Protein AF-A0A4R1BF26-F1 (afdb_monomer)

pLDDT: mean 87.64, std 6.89, range [48.44, 95.38]

Secondary structure (DSSP, 8-state):
---TTTTS-HHHHHHHHHHHHHHHSS--THHHHHHHHTT-HHHHHHHHHHHHHHHHHHHHHHHHHHHHTTT---TTGGGGT---SSS-HHHHHHHHHHHHHHHHHHHHHH---HHHHHHHHHHHHHHHHHHHHHHHHHHHHHSS--TTHHHHHHHHHHHHHHHHH---TTSHHHHHHHHHHHHHHHHHHHHHH--

Solvent-accessible surface area (backbone atoms only — not comparable to full-atom v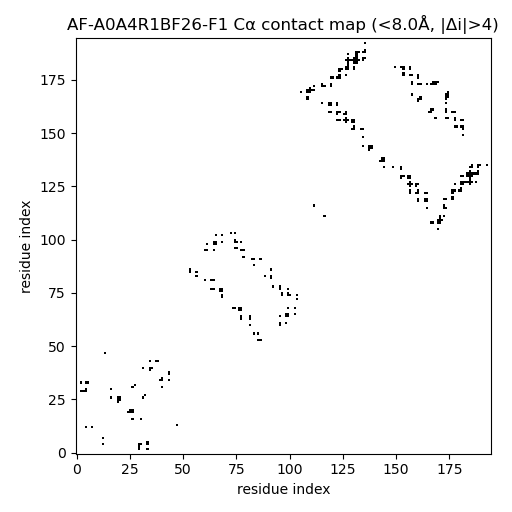alues): 10619 Å² total; per-residue (Å²): 132,87,55,86,63,72,78,49,51,71,69,58,47,49,50,53,48,53,54,39,38,72,77,65,73,53,80,61,67,68,60,42,54,50,40,41,74,74,66,25,60,70,54,50,51,54,49,49,52,52,52,49,51,51,51,53,48,53,51,50,52,53,51,50,44,55,57,61,44,62,94,46,86,64,59,65,58,47,67,81,73,61,83,65,94,85,48,54,73,64,60,46,50,56,52,48,46,57,51,33,52,51,49,53,53,50,54,60,33,61,56,85,46,74,65,49,53,56,36,30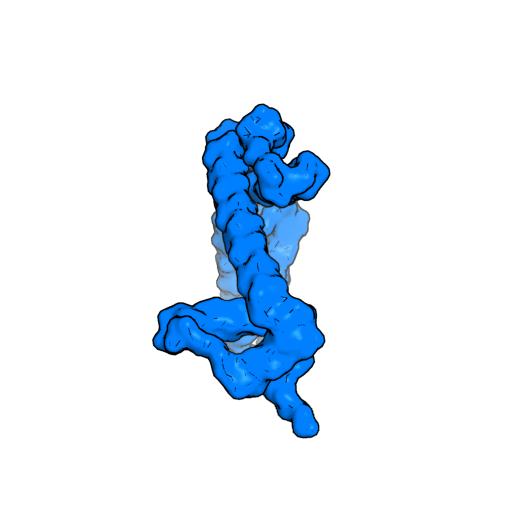,53,55,21,24,54,55,15,16,53,51,17,16,48,56,42,38,51,41,34,70,78,68,71,49,88,57,78,74,50,50,58,57,28,30,51,52,8,38,52,45,30,28,70,65,50,72,44,55,72,74,17,67,68,54,39,52,31,20,54,52,10,35,53,48,3,41,52,51,25,45,67,73,71,58,126

Mean predicted aligned error: 10.51 Å

Radius of gyration: 26.47 Å; Cα contacts (8 Å, |Δi|>4): 191; chains: 1; bounding box: 65×24×67 Å

Structure (mmCIF, N/CA/C/O backbone):
data_AF-A0A4R1BF26-F1
#
_entry.id   AF-A0A4R1BF26-F1
#
loop_
_atom_site.group_PDB
_atom_site.id
_atom_site.type_symbol
_atom_site.label_atom_id
_atom_site.label_alt_id
_atom_site.label_comp_id
_atom_site.label_asym_id
_atom_site.label_entity_id
_atom_site.label_seq_id
_atom_site.pdbx_PDB_ins_code
_atom_site.Cartn_x
_atom_site.Cartn_y
_atom_site.Cartn_z
_atom_site.occupancy
_atom_site.B_iso_or_equiv
_atom_site.auth_seq_id
_atom_site.auth_comp_id
_atom_site.auth_asym_id
_atom_site.auth_atom_id
_atom_site.pdbx_PDB_model_num
ATOM 1 N N . MET A 1 1 ? -41.619 -13.041 1.443 1.00 48.44 1 MET A N 1
ATOM 2 C CA . MET A 1 1 ? -41.097 -11.933 0.615 1.00 48.44 1 MET A CA 1
ATOM 3 C C . MET A 1 1 ? -39.655 -11.694 1.024 1.00 48.44 1 MET A C 1
ATOM 5 O O . MET A 1 1 ? -39.386 -11.709 2.217 1.00 48.44 1 MET A O 1
ATOM 9 N N . SER A 1 2 ? -38.731 -11.594 0.067 1.00 54.31 2 SER A N 1
ATOM 10 C CA . SER A 1 2 ? -37.321 -11.317 0.362 1.00 54.31 2 SER A CA 1
ATOM 11 C C . SER A 1 2 ? -37.179 -9.828 0.652 1.00 54.31 2 SER A C 1
ATOM 13 O O . SER A 1 2 ? -37.321 -9.024 -0.260 1.00 54.31 2 SER A O 1
ATOM 15 N N . ASN A 1 3 ? -36.956 -9.477 1.915 1.00 70.06 3 ASN A N 1
ATOM 16 C CA . ASN A 1 3 ? -36.668 -8.111 2.341 1.00 70.06 3 ASN A CA 1
ATOM 17 C C . ASN A 1 3 ? -35.281 -7.711 1.805 1.00 70.06 3 ASN A C 1
ATOM 19 O O . ASN A 1 3 ? -34.325 -8.477 1.970 1.00 70.06 3 ASN A O 1
ATOM 23 N N . SER A 1 4 ? -35.158 -6.541 1.171 1.00 79.50 4 SER A N 1
ATOM 24 C CA . SER A 1 4 ? -33.894 -6.087 0.561 1.00 79.50 4 SER A CA 1
ATOM 25 C C . SER A 1 4 ? -32.754 -5.936 1.581 1.00 79.50 4 SER A C 1
ATOM 27 O O . SER A 1 4 ? -31.585 -6.062 1.228 1.00 79.50 4 SER A O 1
ATOM 29 N N . TYR A 1 5 ? -33.079 -5.734 2.862 1.00 83.75 5 TYR A N 1
ATOM 30 C CA . TYR A 1 5 ? -32.115 -5.608 3.958 1.00 83.75 5 TYR A CA 1
ATOM 31 C C . TYR A 1 5 ? -31.654 -6.958 4.527 1.00 83.75 5 TYR A C 1
ATOM 33 O O . TYR A 1 5 ? -30.646 -7.030 5.228 1.00 83.75 5 TYR A O 1
ATOM 41 N N . SER A 1 6 ? -32.350 -8.054 4.209 1.00 83.25 6 SER A N 1
ATOM 42 C CA . SER A 1 6 ? -32.032 -9.380 4.756 1.00 83.25 6 SER A CA 1
ATOM 43 C C . SER A 1 6 ? -30.715 -9.966 4.235 1.00 83.25 6 SER A C 1
ATOM 45 O O . SER A 1 6 ? -30.117 -10.800 4.914 1.00 83.25 6 SER A O 1
ATOM 47 N N . SER A 1 7 ? -30.245 -9.510 3.069 1.00 88.62 7 SER A N 1
ATOM 48 C CA . SER A 1 7 ? -28.946 -9.878 2.497 1.00 88.62 7 SER A CA 1
ATOM 49 C C . SER A 1 7 ? -27.786 -9.030 3.012 1.00 88.62 7 SER A C 1
ATOM 51 O O . SER A 1 7 ? -26.639 -9.361 2.725 1.00 88.62 7 SER A O 1
ATOM 53 N N . LEU A 1 8 ? -28.061 -7.942 3.741 1.00 89.00 8 LEU A N 1
ATOM 54 C CA . LEU A 1 8 ? -27.009 -7.078 4.263 1.00 89.00 8 LEU A CA 1
ATOM 55 C C . LEU A 1 8 ? -26.275 -7.754 5.419 1.00 89.00 8 LEU A C 1
ATOM 57 O O . LEU A 1 8 ? -26.881 -8.338 6.334 1.00 89.00 8 LEU A O 1
ATOM 61 N N . SER A 1 9 ? -24.953 -7.613 5.402 1.00 87.38 9 SER A N 1
ATOM 62 C CA . SER A 1 9 ? -24.124 -7.868 6.572 1.00 87.38 9 SER A CA 1
ATOM 63 C C . SER A 1 9 ? -24.494 -6.910 7.707 1.00 87.38 9 SER A C 1
ATOM 65 O O . SER A 1 9 ? -25.121 -5.872 7.499 1.00 87.38 9 SER A O 1
ATOM 67 N N . THR A 1 10 ? -24.112 -7.255 8.936 1.00 84.44 10 THR A N 1
ATOM 68 C CA . THR A 1 10 ? -24.384 -6.410 10.106 1.00 84.44 10 THR A CA 1
ATOM 69 C C . THR A 1 10 ? -23.817 -5.002 9.927 1.00 84.44 10 THR A C 1
ATOM 71 O O . THR A 1 10 ? -24.543 -4.042 10.135 1.00 84.44 10 THR A O 1
ATOM 74 N N . ASN A 1 11 ? -22.587 -4.867 9.423 1.00 85.00 11 ASN A N 1
ATOM 75 C CA . ASN A 1 11 ? -21.954 -3.562 9.210 1.00 85.00 11 ASN A CA 1
ATOM 76 C C . ASN A 1 11 ? -22.687 -2.713 8.160 1.00 85.00 11 ASN A C 1
ATOM 78 O O . ASN A 1 11 ? -22.867 -1.515 8.350 1.00 85.00 11 ASN A O 1
ATOM 82 N N . GLU A 1 12 ? -23.123 -3.326 7.056 1.00 88.12 12 GLU A N 1
ATOM 83 C CA . GLU A 1 12 ? -23.896 -2.622 6.025 1.00 88.12 12 GLU A CA 1
ATOM 84 C C . GLU A 1 12 ? -25.264 -2.191 6.564 1.00 88.12 12 GLU A C 1
ATOM 86 O O . GLU A 1 12 ? -25.737 -1.094 6.271 1.00 88.12 12 GLU A O 1
ATOM 91 N N . LEU A 1 13 ? -25.890 -3.031 7.392 1.00 89.94 13 LEU A N 1
ATOM 92 C CA . LEU A 1 13 ? -27.155 -2.706 8.041 1.00 89.94 13 LEU A CA 1
ATOM 93 C C . LEU A 1 13 ? -26.994 -1.559 9.053 1.00 89.94 13 LEU A C 1
ATOM 95 O O . LEU A 1 13 ? -27.857 -0.687 9.126 1.00 89.94 13 LEU A O 1
ATOM 99 N N . GLU A 1 14 ? -25.888 -1.528 9.802 1.00 88.88 14 GLU A N 1
ATOM 100 C CA . GLU A 1 14 ? -25.541 -0.436 10.722 1.00 88.88 14 GLU A CA 1
ATOM 101 C C . GLU A 1 14 ? -25.304 0.883 9.970 1.00 88.88 14 GLU A C 1
ATOM 103 O O . GLU A 1 14 ? -25.771 1.934 10.411 1.00 88.88 14 GLU A O 1
ATOM 108 N N . GLU A 1 15 ? -24.638 0.841 8.811 1.00 87.94 15 GLU A N 1
ATOM 109 C CA . GLU A 1 15 ? -24.409 2.019 7.966 1.00 87.94 15 GLU A CA 1
ATOM 110 C C . GLU A 1 15 ? -25.722 2.570 7.398 1.00 87.94 15 GLU A C 1
ATOM 112 O O . GLU A 1 15 ? -26.009 3.763 7.525 1.00 87.94 15 GLU A O 1
ATOM 117 N N . VAL A 1 16 ? -26.564 1.696 6.842 1.00 90.38 16 VAL A N 1
ATOM 118 C CA . VAL A 1 16 ? -27.897 2.063 6.350 1.00 90.38 16 VAL A CA 1
ATOM 119 C C . VAL A 1 16 ? -28.753 2.646 7.475 1.00 90.38 16 VAL A C 1
ATOM 121 O O . VAL A 1 16 ? -29.406 3.675 7.278 1.00 90.38 16 VAL A O 1
ATOM 124 N N . TYR A 1 17 ? -28.731 2.038 8.662 1.00 89.56 17 TYR A N 1
ATOM 125 C CA . TYR A 1 17 ? -29.422 2.553 9.842 1.00 89.56 17 TYR A CA 1
ATOM 126 C C . TYR A 1 17 ? -28.924 3.951 10.227 1.00 89.56 17 TYR A C 1
ATOM 128 O O . TYR A 1 17 ? -29.734 4.864 10.387 1.00 89.56 17 TYR A O 1
ATOM 136 N N . ALA A 1 18 ? -27.606 4.153 10.314 1.00 86.75 18 ALA A N 1
ATOM 137 C CA . ALA A 1 18 ? -27.015 5.436 10.687 1.00 86.75 18 ALA A CA 1
ATOM 138 C C . ALA A 1 18 ? -27.368 6.550 9.689 1.00 86.75 18 ALA A C 1
ATOM 140 O O . ALA A 1 18 ? -27.754 7.646 10.099 1.00 86.75 18 ALA A O 1
ATOM 141 N N . VAL A 1 19 ? -27.296 6.267 8.384 1.00 88.38 19 VAL A N 1
ATOM 142 C CA . VAL A 1 19 ? -27.670 7.216 7.322 1.00 88.38 19 VAL A CA 1
ATOM 143 C C . VAL A 1 19 ? -29.164 7.540 7.372 1.00 88.38 19 VAL A C 1
ATOM 145 O O . VAL A 1 19 ? -29.551 8.703 7.252 1.00 88.38 19 VAL A O 1
ATOM 148 N N . THR A 1 20 ? -30.013 6.533 7.582 1.00 88.62 20 THR A N 1
ATOM 149 C CA . THR A 1 20 ? -31.470 6.724 7.653 1.00 88.62 20 THR A CA 1
ATOM 150 C C . THR A 1 20 ? -31.850 7.571 8.867 1.00 88.62 20 THR A C 1
ATOM 152 O O . THR A 1 20 ? -32.591 8.543 8.732 1.00 88.62 20 THR A O 1
ATOM 155 N N . MET A 1 21 ? -31.274 7.279 10.035 1.00 87.19 21 MET A N 1
ATOM 156 C CA . MET A 1 21 ? -31.478 8.071 11.249 1.00 87.19 21 MET A CA 1
ATOM 157 C C . MET A 1 21 ? -30.972 9.511 11.104 1.00 87.19 21 MET A C 1
ATOM 159 O O . MET A 1 21 ? -31.642 10.431 11.565 1.00 87.19 21 MET A O 1
ATOM 163 N N . ALA A 1 22 ? -29.831 9.730 10.442 1.00 86.38 22 ALA A N 1
ATOM 164 C CA . ALA A 1 22 ? -29.284 11.071 10.226 1.00 86.38 22 ALA A CA 1
ATOM 165 C C . ALA A 1 22 ? -30.156 11.935 9.299 1.00 86.38 22 ALA A C 1
ATOM 167 O O . ALA A 1 22 ? -30.297 13.132 9.534 1.00 86.38 22 ALA A O 1
ATOM 168 N N . ASN A 1 23 ? -30.749 11.333 8.264 1.00 88.38 23 ASN A N 1
ATOM 169 C CA . ASN A 1 23 ? -31.540 12.057 7.267 1.00 88.38 23 ASN A CA 1
ATOM 170 C C . ASN A 1 23 ? -33.016 12.217 7.656 1.00 88.38 23 ASN A C 1
ATOM 172 O O . ASN A 1 23 ? -33.623 13.236 7.334 1.00 88.38 23 ASN A O 1
ATOM 176 N N . TYR A 1 24 ? -33.599 11.218 8.323 1.00 87.38 24 TYR A N 1
ATOM 177 C CA . TYR A 1 24 ? -35.047 11.138 8.548 1.00 87.38 24 TYR A CA 1
ATOM 178 C C . TYR A 1 24 ? -35.445 11.088 10.029 1.00 87.38 24 TYR A C 1
ATOM 180 O O . TYR A 1 24 ? -36.631 11.163 10.345 1.00 87.38 24 TYR A O 1
ATOM 188 N N . GLY A 1 25 ? -34.488 10.944 10.953 1.00 84.88 25 GLY A N 1
ATOM 189 C CA . GLY A 1 25 ? -34.733 10.924 12.401 1.00 84.88 25 GLY A CA 1
ATOM 190 C C . GLY A 1 25 ? -35.474 9.689 12.930 1.00 84.88 25 GLY A C 1
ATOM 191 O O . GLY A 1 25 ? -35.656 9.566 14.139 1.00 84.88 25 GLY A O 1
ATOM 192 N N . SER A 1 26 ? -35.900 8.778 12.053 1.00 86.50 26 SER A N 1
ATOM 193 C CA . SER A 1 26 ? -36.596 7.537 12.395 1.00 86.50 26 SER A CA 1
ATOM 194 C C . SER A 1 26 ? -36.371 6.476 11.318 1.00 86.50 26 SER A C 1
ATOM 196 O O . SER A 1 26 ? -36.074 6.800 10.166 1.00 86.50 26 SER A O 1
ATOM 198 N N . ILE A 1 27 ? -36.523 5.208 11.698 1.00 86.06 27 ILE A N 1
ATOM 199 C CA . ILE A 1 27 ? -36.529 4.067 10.781 1.00 86.06 27 ILE A CA 1
ATOM 200 C C . ILE A 1 27 ? -37.937 3.473 10.699 1.00 86.06 27 ILE A C 1
ATOM 202 O O . ILE A 1 27 ? -38.669 3.441 11.685 1.00 86.06 27 ILE A O 1
ATOM 206 N N . ALA A 1 28 ? -38.332 3.007 9.516 1.00 85.44 28 ALA A N 1
ATOM 207 C CA . ALA A 1 28 ? -39.649 2.425 9.278 1.00 85.44 28 ALA A CA 1
ATOM 208 C C . ALA A 1 28 ? -39.595 1.365 8.169 1.00 85.44 28 ALA A C 1
ATOM 210 O O . ALA A 1 28 ? -38.602 1.246 7.447 1.00 85.44 28 ALA A O 1
ATOM 211 N N . GLY A 1 29 ? -40.683 0.604 8.028 1.00 86.62 29 GLY A N 1
ATOM 212 C CA . GLY A 1 29 ? -40.847 -0.384 6.962 1.00 86.62 29 GLY A CA 1
ATOM 213 C C . GLY A 1 29 ? -39.851 -1.540 7.049 1.00 86.62 29 GLY A C 1
ATOM 214 O O . GLY A 1 29 ? -39.486 -1.982 8.138 1.00 86.62 29 GLY A O 1
ATOM 215 N N . GLU A 1 30 ? -39.401 -2.014 5.888 1.00 88.62 30 GLU A N 1
ATOM 216 C CA . GLU A 1 30 ? -38.550 -3.203 5.748 1.00 88.62 30 GLU A CA 1
ATOM 217 C C . GLU A 1 30 ? -37.259 -3.140 6.593 1.00 88.62 30 GLU A C 1
ATOM 219 O O . GLU A 1 30 ? -36.810 -4.165 7.108 1.00 88.62 30 GLU A O 1
ATOM 224 N N . LEU A 1 31 ? -36.674 -1.953 6.796 1.00 86.81 31 LEU A N 1
ATOM 225 C CA . LEU A 1 31 ? -35.471 -1.791 7.622 1.00 86.81 31 LEU A CA 1
ATOM 226 C C . LEU A 1 31 ? -35.753 -2.072 9.106 1.00 86.81 31 LEU A C 1
ATOM 228 O O . LEU A 1 31 ? -34.993 -2.785 9.761 1.00 86.81 31 LEU A O 1
ATOM 232 N N . LEU A 1 32 ? -36.861 -1.538 9.631 1.00 89.44 32 LEU A N 1
ATOM 233 C CA . LEU A 1 32 ? -37.276 -1.757 11.017 1.00 89.44 32 LEU A CA 1
ATOM 234 C C . LEU A 1 32 ? -37.667 -3.222 11.254 1.00 89.44 32 LEU A C 1
ATOM 236 O O . LEU A 1 32 ? -37.329 -3.787 12.291 1.00 89.44 32 LEU A O 1
ATOM 240 N N . GLU A 1 33 ? -38.335 -3.857 10.288 1.00 89.44 33 GLU A N 1
ATOM 241 C CA . GLU A 1 33 ? -38.660 -5.286 10.356 1.00 89.44 33 GLU A CA 1
ATOM 242 C C . GLU A 1 33 ? -37.404 -6.159 10.441 1.00 89.44 33 GLU A C 1
ATOM 244 O O . GLU A 1 33 ? -37.338 -7.069 11.269 1.00 89.44 33 GLU A O 1
ATOM 249 N N . GLU A 1 34 ? -36.385 -5.865 9.629 1.00 89.50 34 GLU A N 1
ATOM 250 C CA . GLU A 1 34 ? -35.131 -6.619 9.638 1.00 89.50 34 GLU A CA 1
ATOM 251 C C . GLU A 1 34 ? -34.350 -6.420 10.943 1.00 89.50 34 GLU A C 1
ATOM 253 O O . GLU A 1 34 ? -33.854 -7.387 11.525 1.00 89.50 34 GLU A O 1
ATOM 258 N N . ILE A 1 35 ? -34.283 -5.186 11.446 1.00 89.25 35 ILE A N 1
ATOM 259 C CA . ILE A 1 35 ? -33.652 -4.871 12.734 1.00 89.25 35 ILE A CA 1
ATOM 260 C C . ILE A 1 35 ? -34.377 -5.583 13.885 1.00 89.25 35 ILE A C 1
ATOM 262 O O . ILE A 1 35 ? -33.741 -6.192 14.750 1.00 89.25 35 ILE A O 1
ATOM 266 N N . ASN A 1 36 ? -35.711 -5.588 13.870 1.00 89.31 36 ASN A N 1
ATOM 267 C CA . ASN A 1 36 ? -36.499 -6.309 14.864 1.00 89.31 36 ASN A CA 1
ATOM 268 C C . ASN A 1 36 ? -36.274 -7.820 14.793 1.00 89.31 36 ASN A C 1
ATOM 270 O O . ASN A 1 36 ? -36.128 -8.465 15.832 1.00 89.31 36 ASN A O 1
ATOM 274 N N . ARG A 1 37 ? -36.139 -8.379 13.586 1.00 87.62 37 ARG A N 1
ATOM 275 C CA . ARG A 1 37 ? -35.800 -9.793 13.385 1.00 87.62 37 ARG A CA 1
ATOM 276 C C . ARG A 1 37 ? -34.438 -10.168 13.981 1.00 87.62 37 ARG A C 1
ATOM 278 O O . ARG A 1 37 ? -34.275 -11.297 14.434 1.00 87.62 37 ARG A O 1
ATOM 285 N N . ARG A 1 38 ? -33.471 -9.243 14.003 1.00 85.94 38 ARG A N 1
ATOM 286 C CA . ARG A 1 38 ? -32.099 -9.473 14.499 1.00 85.94 38 ARG A CA 1
ATOM 287 C C . ARG A 1 38 ? -31.895 -9.214 15.995 1.00 85.94 38 ARG A C 1
ATOM 289 O O . ARG A 1 38 ? -30.771 -9.339 16.469 1.00 85.94 38 ARG A O 1
ATOM 296 N N . GLY A 1 39 ? -32.950 -8.902 16.747 1.00 82.81 39 GLY A N 1
ATOM 297 C CA . GLY A 1 39 ? -32.856 -8.710 18.201 1.00 82.81 39 GLY A CA 1
ATOM 298 C C . GLY A 1 39 ? -33.502 -7.432 18.727 1.00 82.81 39 GLY A C 1
ATOM 299 O O . GLY A 1 39 ? -33.425 -7.176 19.927 1.00 82.81 39 GLY A O 1
ATOM 300 N N . GLY A 1 40 ? -34.162 -6.654 17.865 1.00 88.19 40 GLY A N 1
ATOM 301 C CA . GLY A 1 40 ? -34.914 -5.470 18.274 1.00 88.19 40 GLY A CA 1
ATOM 302 C C . GLY A 1 40 ? -34.150 -4.166 18.072 1.00 88.19 40 GLY A C 1
ATOM 303 O O . GLY A 1 40 ? -32.928 -4.103 18.210 1.00 88.19 40 GLY A O 1
ATOM 304 N N . GLU A 1 41 ? -34.895 -3.095 17.804 1.00 85.62 41 GLU A N 1
ATOM 305 C CA . GLU A 1 41 ? -34.351 -1.750 17.579 1.00 85.62 41 GLU A CA 1
ATOM 306 C C . GLU A 1 41 ? -33.481 -1.242 18.737 1.00 85.62 41 GLU A C 1
ATOM 308 O O . GLU A 1 41 ? -32.407 -0.692 18.508 1.00 85.62 41 GLU A O 1
ATOM 313 N N . ALA A 1 42 ? -33.894 -1.469 19.987 1.00 86.50 42 ALA A N 1
ATOM 314 C CA . ALA A 1 42 ? -33.139 -1.012 21.153 1.00 86.50 42 ALA A CA 1
ATOM 315 C C . ALA A 1 42 ? -31.762 -1.691 21.268 1.00 86.50 42 ALA A C 1
ATOM 317 O O . ALA A 1 42 ? -30.762 -1.020 21.528 1.00 86.50 42 ALA A O 1
ATOM 318 N N . ALA A 1 43 ? -31.703 -3.009 21.045 1.00 86.19 43 ALA A N 1
ATOM 319 C CA . ALA A 1 43 ? -30.453 -3.765 21.068 1.00 86.19 43 ALA A CA 1
ATOM 320 C C . ALA A 1 43 ? -29.544 -3.357 19.902 1.00 86.19 43 ALA A C 1
ATOM 322 O O . ALA A 1 43 ? -28.352 -3.131 20.099 1.00 86.19 43 ALA A O 1
ATOM 323 N N . PHE A 1 44 ? -30.125 -3.181 18.714 1.00 88.31 44 PHE A N 1
ATOM 324 C CA . PHE A 1 44 ? -29.398 -2.745 17.527 1.00 88.31 44 PHE A CA 1
ATOM 325 C C . PHE A 1 44 ? -28.823 -1.335 17.693 1.00 88.31 44 PHE A C 1
ATOM 327 O O . PHE A 1 44 ? -27.651 -1.101 17.417 1.00 88.31 44 PHE A O 1
ATOM 334 N N . LYS A 1 45 ? -29.605 -0.398 18.236 1.00 87.56 45 LYS A N 1
ATOM 335 C CA . LYS A 1 45 ? -29.136 0.956 18.548 1.00 87.56 45 LYS A CA 1
ATOM 336 C C . LYS A 1 45 ? -27.988 0.944 19.559 1.00 87.56 45 LYS A C 1
ATOM 338 O O . LYS A 1 45 ? -27.004 1.649 19.362 1.00 87.56 45 LYS A O 1
ATOM 343 N N . ALA A 1 46 ? -28.098 0.146 20.622 1.00 87.38 46 ALA A N 1
ATOM 344 C CA . ALA A 1 46 ? -27.030 0.007 21.611 1.00 87.38 46 ALA A CA 1
ATOM 345 C C . ALA A 1 46 ? -25.750 -0.585 20.995 1.00 87.38 46 ALA A C 1
ATOM 347 O O . ALA A 1 46 ? -24.650 -0.138 21.313 1.00 87.38 46 ALA A O 1
ATOM 348 N N . GLN A 1 47 ? -25.892 -1.551 20.085 1.00 87.44 47 GLN A N 1
ATOM 349 C CA . GLN A 1 47 ? -24.778 -2.114 19.330 1.00 87.44 47 GLN A CA 1
ATOM 350 C C . GLN A 1 47 ? -24.109 -1.062 18.433 1.00 87.44 47 GLN A C 1
ATOM 352 O O . GLN A 1 47 ? -22.894 -0.906 18.503 1.00 87.44 47 GLN A O 1
ATOM 357 N N . VAL A 1 48 ? -24.889 -0.298 17.662 1.00 86.88 48 VAL A N 1
ATOM 358 C CA . VAL A 1 48 ? -24.380 0.770 16.783 1.00 86.88 48 VAL A CA 1
ATOM 359 C C . VAL A 1 48 ? -23.595 1.820 17.572 1.00 86.88 48 VAL A C 1
ATOM 361 O O . VAL A 1 48 ? -22.503 2.210 17.158 1.00 86.88 48 VAL A O 1
ATOM 364 N N . GLU A 1 49 ? -24.115 2.279 18.714 1.00 88.06 49 GLU A N 1
ATOM 365 C CA . GLU A 1 49 ? -23.402 3.260 19.545 1.00 88.06 49 GLU A CA 1
ATOM 366 C C . GLU A 1 49 ? -22.115 2.672 20.138 1.00 88.06 49 GLU A C 1
ATOM 368 O O . GLU A 1 49 ? -21.069 3.318 20.088 1.00 88.06 49 GLU A O 1
ATOM 373 N N . LYS A 1 50 ? -22.142 1.417 20.602 1.00 88.69 50 LYS A N 1
ATOM 374 C CA . LYS A 1 50 ? -20.940 0.735 21.099 1.00 88.69 50 LYS A CA 1
ATOM 375 C C . LYS A 1 50 ? -19.864 0.595 20.015 1.00 88.69 50 LYS A C 1
ATOM 377 O O . LYS A 1 50 ? -18.691 0.856 20.275 1.00 88.69 50 LYS A O 1
ATOM 382 N N . GLU A 1 51 ? -20.239 0.204 18.799 1.00 87.19 51 GLU A N 1
ATOM 383 C CA . GLU A 1 51 ? -19.305 0.096 17.669 1.00 87.19 51 GLU A CA 1
ATOM 384 C C . GLU A 1 51 ? -18.742 1.463 17.264 1.00 87.19 51 GLU A C 1
ATOM 386 O O . GLU A 1 51 ? -17.552 1.602 16.961 1.00 87.19 51 GLU A O 1
ATOM 391 N N . LYS A 1 52 ? -19.566 2.511 17.321 1.00 88.25 52 LYS A N 1
ATOM 392 C CA . LYS A 1 52 ? -19.134 3.888 17.076 1.00 88.25 52 LYS A CA 1
ATOM 393 C C . LYS A 1 52 ? -18.113 4.359 18.113 1.00 88.25 52 LYS A C 1
ATOM 395 O O . LYS A 1 52 ? -17.089 4.926 17.725 1.00 88.25 52 LYS A O 1
ATOM 400 N N . GLU A 1 53 ? -18.351 4.101 19.398 1.00 91.06 53 GLU A N 1
ATOM 401 C CA . GLU A 1 53 ? -17.396 4.387 20.476 1.00 91.06 53 GLU A CA 1
ATOM 402 C C . GLU A 1 53 ? -16.087 3.616 20.279 1.00 91.06 53 GLU A C 1
ATOM 404 O O . GLU A 1 53 ? -15.005 4.204 20.317 1.00 91.06 53 GLU A O 1
ATOM 409 N N . LEU A 1 54 ? -16.170 2.320 19.964 1.00 90.69 54 LEU A N 1
ATOM 410 C CA . LEU A 1 54 ? -15.001 1.482 19.704 1.00 90.69 54 LEU A CA 1
ATOM 411 C C . LEU A 1 54 ? -14.187 1.983 18.499 1.00 90.69 54 LEU A C 1
ATOM 413 O O . LEU A 1 54 ? -12.954 1.984 18.525 1.00 90.69 54 LEU A O 1
ATOM 417 N N . LYS A 1 55 ? -14.859 2.426 17.433 1.00 89.69 55 LYS A N 1
ATOM 418 C CA . LYS A 1 55 ? -14.215 2.996 16.243 1.00 89.69 55 LYS A CA 1
ATOM 419 C C . LYS A 1 55 ? -13.527 4.323 16.557 1.00 89.69 55 LYS A C 1
ATOM 421 O O . LYS A 1 55 ? -12.398 4.533 16.110 1.00 89.69 55 LYS A O 1
ATOM 426 N N . ALA A 1 56 ? -14.179 5.196 17.325 1.00 91.62 56 ALA A N 1
ATOM 427 C CA . ALA A 1 56 ? -13.596 6.459 17.770 1.00 91.62 56 ALA A CA 1
ATOM 428 C C . ALA A 1 56 ? -12.353 6.220 18.640 1.00 91.62 56 ALA A C 1
ATOM 430 O O . ALA A 1 56 ? -11.316 6.850 18.431 1.00 91.62 56 ALA A O 1
ATOM 431 N N . GLU A 1 57 ? -12.416 5.243 19.540 1.00 91.88 57 GLU A N 1
ATOM 432 C CA . GLU A 1 57 ? -11.301 4.870 20.404 1.00 91.88 57 GLU A CA 1
ATOM 433 C C . GLU A 1 57 ? -10.117 4.299 19.615 1.00 91.88 57 GLU A C 1
ATOM 435 O O . GLU A 1 57 ? -8.977 4.730 19.789 1.00 91.88 57 GLU A O 1
ATOM 440 N N . LYS A 1 58 ? -10.367 3.393 18.663 1.00 93.00 58 LYS A N 1
ATOM 441 C CA . LYS A 1 58 ? -9.317 2.893 17.760 1.00 93.00 58 LYS A CA 1
ATOM 442 C C . LYS A 1 58 ? -8.672 4.023 16.949 1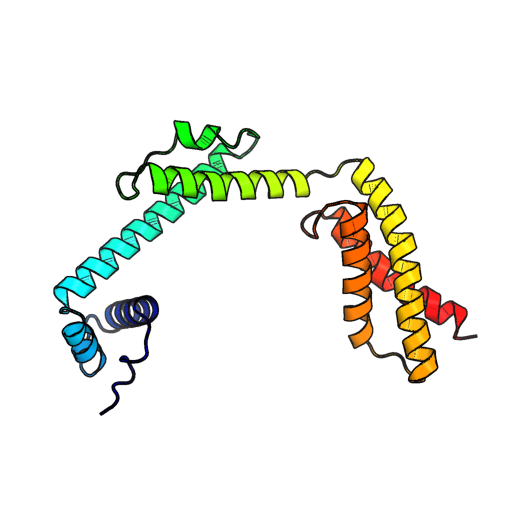.00 93.00 58 LYS A C 1
ATOM 444 O O . LYS A 1 58 ? -7.464 3.988 16.717 1.00 93.00 58 LYS A O 1
ATOM 449 N N . ALA A 1 59 ? -9.441 5.034 16.538 1.00 92.31 59 ALA A N 1
ATOM 450 C CA . ALA A 1 59 ? -8.908 6.205 15.843 1.00 92.31 59 ALA A CA 1
ATOM 451 C C . ALA A 1 59 ? -8.043 7.096 16.759 1.00 92.31 59 ALA A C 1
ATOM 453 O O . ALA A 1 59 ? -6.978 7.558 16.331 1.00 92.31 59 ALA A O 1
ATOM 454 N N . ARG A 1 60 ? -8.450 7.291 18.023 1.00 95.38 60 ARG A N 1
ATOM 455 C CA . ARG A 1 60 ? -7.639 7.969 19.050 1.00 95.38 60 ARG A CA 1
ATOM 456 C C . ARG A 1 60 ? -6.311 7.243 19.253 1.00 95.38 60 ARG A C 1
ATOM 458 O O . ARG A 1 60 ? -5.258 7.856 19.091 1.00 95.38 60 ARG A O 1
ATOM 465 N N . ILE A 1 61 ? -6.359 5.933 19.507 1.00 93.94 61 ILE A N 1
ATOM 466 C CA . ILE A 1 61 ? -5.172 5.086 19.697 1.00 93.94 61 ILE A CA 1
ATOM 467 C C . ILE A 1 61 ? -4.248 5.171 18.477 1.00 93.94 61 ILE A C 1
ATOM 469 O O . ILE A 1 61 ? -3.046 5.368 18.630 1.00 93.94 61 ILE A O 1
ATOM 473 N N . ALA A 1 62 ? -4.788 5.085 17.257 1.00 92.69 62 ALA A N 1
ATOM 474 C CA . ALA A 1 62 ? -3.986 5.207 16.041 1.00 92.69 62 ALA A CA 1
ATOM 475 C C . ALA A 1 62 ? -3.256 6.556 15.944 1.00 92.69 62 ALA A C 1
ATOM 477 O O . ALA A 1 62 ? -2.086 6.600 15.558 1.00 92.69 62 ALA A O 1
ATOM 478 N N . THR A 1 63 ? -3.924 7.642 16.332 1.00 92.19 63 THR A N 1
ATOM 479 C CA . THR A 1 63 ? -3.332 8.984 16.353 1.00 92.19 63 THR A CA 1
ATOM 480 C C . THR A 1 63 ? -2.228 9.097 17.406 1.00 92.19 63 THR A C 1
ATOM 482 O O . THR A 1 63 ? -1.155 9.627 17.117 1.00 92.19 63 THR A O 1
ATOM 485 N N . GLU A 1 64 ? -2.443 8.555 18.604 1.00 92.31 64 GLU A N 1
ATOM 486 C CA . GLU A 1 64 ? -1.437 8.548 19.671 1.00 92.31 64 GLU A CA 1
ATOM 487 C C . GLU A 1 64 ? -0.217 7.701 19.316 1.00 92.31 64 GLU A C 1
ATOM 489 O O . GLU A 1 64 ? 0.909 8.168 19.480 1.00 92.31 64 GLU A O 1
ATOM 494 N N . VAL A 1 65 ? -0.412 6.504 18.750 1.00 92.19 65 VAL A N 1
ATOM 495 C CA . VAL A 1 65 ? 0.700 5.681 18.251 1.00 92.19 65 VAL A CA 1
ATOM 496 C C . VAL A 1 65 ? 1.506 6.463 17.215 1.00 92.19 65 VAL A C 1
ATOM 498 O O . VAL A 1 65 ? 2.731 6.503 17.304 1.00 92.19 65 VAL A O 1
ATOM 501 N N . ALA A 1 66 ? 0.851 7.129 16.261 1.00 89.06 66 ALA A N 1
ATOM 502 C CA . ALA A 1 66 ? 1.542 7.916 15.242 1.00 89.06 66 ALA A CA 1
ATOM 503 C C . ALA A 1 66 ? 2.368 9.072 15.840 1.00 89.06 66 ALA A C 1
ATOM 505 O O . ALA A 1 66 ? 3.485 9.328 15.383 1.00 89.06 66 ALA A O 1
ATOM 506 N N . LEU A 1 67 ? 1.843 9.751 16.867 1.00 89.50 67 LEU A N 1
ATOM 507 C CA . LEU A 1 67 ? 2.543 10.823 17.579 1.00 89.50 67 LEU A CA 1
ATOM 508 C C . LEU A 1 67 ? 3.736 10.294 18.381 1.00 89.50 67 LEU A C 1
ATOM 510 O O . LEU A 1 67 ? 4.832 10.836 18.259 1.00 89.50 67 LEU A O 1
ATOM 514 N N . LEU A 1 68 ? 3.549 9.221 19.153 1.00 89.75 68 LEU A N 1
ATOM 515 C CA . LEU A 1 68 ? 4.598 8.622 19.985 1.00 89.75 68 LEU A CA 1
ATOM 516 C C . LEU A 1 68 ? 5.719 7.999 19.149 1.00 89.75 68 LEU A C 1
ATOM 518 O O . LEU A 1 68 ? 6.883 8.043 19.539 1.00 89.75 68 LEU A O 1
ATOM 522 N N . MET A 1 69 ? 5.388 7.462 17.975 1.00 88.31 69 MET A N 1
ATOM 523 C CA . MET A 1 69 ? 6.366 6.905 17.038 1.00 88.31 69 MET A CA 1
ATOM 524 C C . MET A 1 69 ? 7.120 7.985 16.247 1.00 88.31 69 MET A C 1
ATOM 526 O O . MET A 1 69 ? 8.080 7.671 15.540 1.00 88.31 69 MET A O 1
ATOM 530 N N . LYS A 1 70 ? 6.737 9.265 16.332 1.00 84.00 70 LYS A N 1
ATOM 531 C CA . LYS A 1 70 ? 7.408 10.349 15.603 1.00 84.00 70 LYS A CA 1
ATOM 532 C C . LYS A 1 70 ? 8.800 10.602 16.191 1.00 84.00 70 LYS A C 1
ATOM 534 O O . LYS A 1 70 ? 8.948 11.247 17.220 1.00 84.00 70 LYS A O 1
ATOM 539 N N . GLY A 1 71 ? 9.834 10.108 15.512 1.00 71.81 71 GLY A N 1
ATOM 540 C CA . GLY A 1 71 ? 11.225 10.217 15.974 1.00 71.81 71 GLY A CA 1
ATOM 541 C C . GLY A 1 71 ? 11.651 9.125 16.960 1.00 71.81 71 GLY A C 1
ATOM 542 O O . GLY A 1 71 ? 12.818 9.086 17.338 1.00 71.81 71 GLY A O 1
ATOM 543 N N . GLN A 1 72 ? 10.747 8.208 17.312 1.00 77.38 72 GLN A N 1
ATOM 544 C CA . GLN A 1 72 ? 11.036 7.014 18.100 1.00 77.38 72 GLN A CA 1
ATOM 545 C C . GLN A 1 72 ? 11.064 5.782 17.186 1.00 77.38 72 GLN A C 1
ATOM 547 O O . GLN A 1 72 ? 10.258 5.661 16.264 1.00 77.38 72 GLN A O 1
ATOM 552 N N . SER A 1 73 ? 12.014 4.876 17.420 1.00 72.00 73 SER A N 1
ATOM 553 C CA . SER A 1 73 ? 12.147 3.631 16.642 1.00 72.00 73 SER A CA 1
ATOM 554 C C . SER A 1 73 ? 11.740 2.384 17.423 1.00 72.00 73 SER A C 1
ATOM 556 O O . SER A 1 73 ? 11.595 1.331 16.809 1.00 72.00 73 SER A O 1
ATOM 558 N N . ASP A 1 74 ? 11.558 2.492 18.740 1.00 82.81 74 ASP A N 1
ATOM 559 C CA . ASP A 1 74 ? 11.116 1.380 19.578 1.00 82.81 74 ASP A CA 1
ATOM 560 C C . ASP A 1 74 ? 9.598 1.141 19.434 1.00 82.81 74 ASP A C 1
ATOM 562 O O . ASP A 1 74 ? 8.805 1.970 19.890 1.00 82.81 74 ASP A O 1
ATOM 566 N N . PRO A 1 75 ? 9.166 0.016 18.829 1.00 80.12 75 PRO A N 1
ATOM 567 C CA . PRO A 1 75 ? 7.752 -0.308 18.673 1.00 80.12 75 PRO A CA 1
ATOM 568 C C . PRO A 1 75 ? 7.055 -0.681 19.990 1.00 80.12 75 PRO A C 1
ATOM 570 O O . PRO A 1 75 ? 5.829 -0.744 20.007 1.00 80.12 75 PRO A O 1
ATOM 573 N N . GLN A 1 76 ? 7.793 -0.935 21.078 1.00 85.88 76 GLN A N 1
ATOM 574 C CA . GLN A 1 76 ? 7.204 -1.215 22.392 1.00 85.88 76 GLN A CA 1
ATOM 575 C C . GLN A 1 76 ? 6.857 0.062 23.167 1.00 85.88 76 GLN A C 1
ATOM 577 O O . GLN A 1 76 ? 6.010 0.021 24.057 1.00 85.88 76 GLN A O 1
ATOM 582 N N . PHE A 1 77 ? 7.447 1.205 22.806 1.00 85.44 77 PHE A N 1
ATOM 583 C CA . PHE A 1 77 ? 7.252 2.471 23.515 1.00 85.44 77 PHE A CA 1
ATOM 584 C C . PHE A 1 77 ? 5.779 2.919 23.623 1.00 85.44 77 PHE A C 1
ATOM 586 O O . PHE A 1 77 ? 5.373 3.329 24.707 1.00 85.44 77 PHE A O 1
ATOM 593 N N . PRO A 1 78 ? 4.922 2.809 22.586 1.00 87.25 78 PRO A N 1
ATOM 594 C CA . PRO A 1 78 ? 3.524 3.221 22.720 1.00 87.25 78 PRO A CA 1
ATOM 595 C C . PRO A 1 78 ? 2.712 2.374 23.713 1.00 87.25 78 PRO A C 1
ATOM 597 O O . PRO A 1 78 ? 1.752 2.874 24.294 1.00 87.25 78 PRO A O 1
ATOM 600 N N . LYS A 1 79 ? 3.099 1.113 23.954 1.00 88.12 79 LYS A N 1
ATOM 601 C CA . LYS A 1 79 ? 2.369 0.207 24.859 1.00 88.12 79 LYS A CA 1
ATOM 602 C C . LYS A 1 79 ? 2.442 0.620 26.321 1.00 88.12 79 LYS A C 1
ATOM 604 O O . LYS A 1 79 ? 1.553 0.286 27.090 1.00 88.12 79 LYS A O 1
ATOM 609 N N . THR A 1 80 ? 3.500 1.325 26.711 1.00 85.88 80 THR A N 1
ATOM 610 C CA . THR A 1 80 ? 3.663 1.792 28.093 1.00 85.88 80 THR A CA 1
ATOM 611 C C . THR A 1 80 ? 2.899 3.087 28.364 1.00 85.88 80 THR A C 1
ATOM 613 O O . THR A 1 80 ? 2.737 3.461 29.522 1.00 85.88 80 THR A O 1
ATOM 616 N N . MET A 1 81 ? 2.432 3.765 27.311 1.00 87.31 81 MET A N 1
ATOM 617 C CA . MET A 1 81 ? 1.822 5.094 27.387 1.00 87.31 81 MET A CA 1
ATOM 618 C C . MET A 1 81 ? 0.321 5.085 27.089 1.00 87.31 81 MET A C 1
ATOM 620 O O . MET A 1 81 ? -0.409 5.914 27.626 1.00 87.31 81 MET A O 1
ATOM 624 N N . ILE A 1 82 ? -0.140 4.180 26.223 1.00 90.25 82 ILE A N 1
ATOM 625 C CA . ILE A 1 82 ? -1.527 4.147 25.761 1.00 90.25 82 ILE A CA 1
ATOM 626 C C . ILE A 1 82 ? -2.320 3.141 26.588 1.00 90.25 82 ILE A C 1
ATOM 628 O O . ILE A 1 82 ? -1.980 1.961 26.655 1.00 90.25 82 ILE A O 1
ATOM 632 N N . THR A 1 83 ? -3.433 3.599 27.150 1.00 90.12 83 THR A N 1
ATOM 633 C CA . THR A 1 83 ? -4.432 2.760 27.814 1.00 90.12 83 THR A CA 1
ATOM 634 C C . THR A 1 83 ? -5.772 2.869 27.092 1.00 90.12 83 THR A C 1
ATOM 636 O O . THR A 1 83 ? -6.024 3.827 26.355 1.00 90.12 83 THR A O 1
ATOM 639 N N . SER A 1 84 ? -6.629 1.867 27.275 1.00 89.19 84 SER A N 1
ATOM 640 C CA . SER A 1 84 ? -7.996 1.865 26.759 1.00 89.19 84 SER A CA 1
ATOM 641 C C . SER A 1 84 ? -8.927 1.212 27.769 1.00 89.19 84 SER A C 1
ATOM 643 O O . SER A 1 84 ? -8.569 0.218 28.395 1.00 89.19 84 SER A O 1
ATOM 645 N N . THR A 1 85 ? -10.119 1.779 27.927 1.00 88.56 85 THR A N 1
ATOM 646 C CA . THR A 1 85 ? -11.199 1.211 28.746 1.00 88.56 85 THR A CA 1
ATOM 647 C C . THR A 1 85 ? -12.177 0.374 27.921 1.00 88.56 85 THR A C 1
ATOM 649 O O . THR A 1 85 ? -12.969 -0.370 28.494 1.00 88.56 85 THR A O 1
ATOM 652 N N . LEU A 1 86 ? -12.133 0.494 26.588 1.00 88.62 86 LEU A N 1
ATOM 653 C CA . LEU A 1 86 ? -13.056 -0.171 25.661 1.00 88.62 86 LEU A CA 1
ATOM 654 C C . LEU A 1 86 ? -12.457 -1.419 25.005 1.00 88.62 86 LEU A C 1
ATOM 656 O O . LEU A 1 86 ? -13.207 -2.304 24.597 1.00 88.62 86 LEU A O 1
ATOM 660 N N . LEU A 1 87 ? -11.129 -1.493 24.888 1.00 89.12 87 LEU A N 1
ATOM 661 C CA . LEU A 1 87 ? -10.422 -2.676 24.401 1.00 89.12 87 LEU A CA 1
ATOM 662 C C . LEU A 1 87 ? -9.871 -3.470 25.583 1.00 89.12 87 LEU A C 1
ATOM 664 O O . LEU A 1 87 ? -9.374 -2.893 26.550 1.00 89.12 87 LEU A O 1
ATOM 668 N N . SER A 1 88 ? -9.894 -4.799 25.479 1.00 91.25 88 SER A N 1
ATOM 669 C CA . SER A 1 88 ? -9.123 -5.631 26.403 1.00 91.25 88 SER A CA 1
ATOM 670 C C . SER A 1 88 ? -7.622 -5.362 26.254 1.00 91.25 88 SER A C 1
ATOM 672 O O . SER A 1 88 ? -7.150 -4.955 25.191 1.00 91.25 88 SER A O 1
ATOM 674 N N . GLU A 1 89 ? -6.843 -5.637 27.302 1.00 89.00 89 GLU A N 1
ATOM 675 C CA . GLU A 1 89 ? -5.387 -5.429 27.298 1.00 89.00 89 GLU A CA 1
ATOM 676 C C . GLU A 1 89 ? -4.703 -6.139 26.117 1.00 89.00 89 GLU A C 1
ATOM 678 O O . GLU A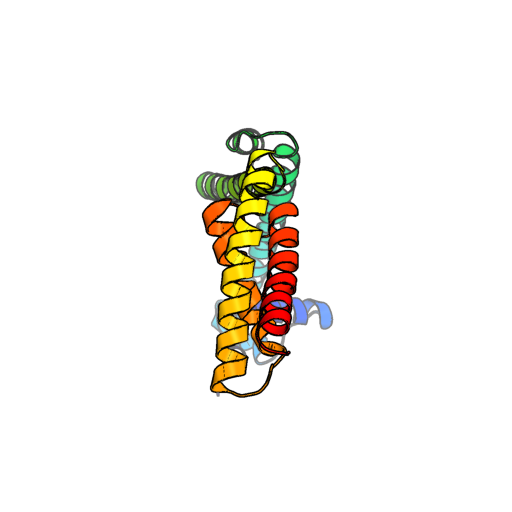 1 89 ? -3.826 -5.580 25.455 1.00 89.00 89 GLU A O 1
ATOM 683 N N . LYS A 1 90 ? -5.166 -7.352 25.795 1.00 91.00 90 LYS A N 1
ATOM 684 C CA . LYS A 1 90 ? -4.673 -8.120 24.652 1.00 91.00 90 LYS A CA 1
ATOM 685 C C . LYS A 1 90 ? -5.008 -7.447 23.320 1.00 91.00 90 LYS A C 1
ATOM 687 O O . LYS A 1 90 ? -4.113 -7.263 22.502 1.00 91.00 90 LYS A O 1
ATOM 692 N N . GLU A 1 91 ? -6.266 -7.062 23.105 1.00 90.44 91 GLU A N 1
ATOM 693 C CA . GLU A 1 91 ? -6.685 -6.400 21.860 1.00 90.44 91 GLU A CA 1
ATOM 694 C C . GLU A 1 91 ? -5.968 -5.066 21.657 1.00 90.44 91 GLU A C 1
ATOM 696 O O . GLU A 1 91 ? -5.571 -4.740 20.538 1.00 90.44 91 GLU A O 1
ATOM 701 N N . LEU A 1 92 ? -5.776 -4.308 22.739 1.00 91.81 92 LEU A N 1
ATOM 702 C CA . LEU A 1 92 ? -5.028 -3.060 22.723 1.00 91.81 92 LEU A CA 1
ATOM 703 C C . LEU A 1 92 ? -3.566 -3.300 22.330 1.00 91.81 92 LEU A C 1
ATOM 705 O O . LEU A 1 92 ? -3.060 -2.632 21.429 1.00 91.81 92 LEU A O 1
ATOM 709 N N . SER A 1 93 ? -2.902 -4.269 22.967 1.00 91.75 93 SER A N 1
ATOM 710 C CA . SER A 1 93 ? -1.507 -4.622 22.678 1.00 91.75 93 SER A CA 1
ATOM 711 C C . SER A 1 93 ? -1.320 -5.060 21.222 1.00 91.75 93 SER A C 1
ATOM 713 O O . SER A 1 93 ? -0.449 -4.525 20.531 1.00 91.75 93 SER A O 1
ATOM 715 N N . ASP A 1 94 ? -2.186 -5.951 20.726 1.00 92.81 94 ASP A N 1
ATOM 716 C CA . ASP A 1 94 ? -2.151 -6.445 19.345 1.00 92.81 94 ASP A CA 1
ATOM 717 C C . ASP A 1 94 ? -2.386 -5.305 18.335 1.00 92.81 94 ASP A C 1
ATOM 719 O O . ASP A 1 94 ? -1.723 -5.218 17.294 1.00 92.81 94 ASP A O 1
ATOM 723 N N . PHE A 1 95 ? -3.313 -4.390 18.645 1.00 93.25 95 PHE A N 1
ATOM 724 C CA . PHE A 1 95 ? -3.611 -3.242 17.793 1.00 93.25 95 PHE A CA 1
ATOM 725 C C . PHE A 1 95 ? -2.449 -2.241 17.748 1.00 93.25 95 PHE A C 1
ATOM 727 O O . PHE A 1 95 ? -2.068 -1.790 16.662 1.00 93.25 95 PHE A O 1
ATOM 734 N N . ILE A 1 96 ? -1.836 -1.942 18.898 1.00 93.06 96 ILE A N 1
ATOM 735 C CA . ILE A 1 96 ? -0.644 -1.091 18.983 1.00 93.06 96 ILE A CA 1
ATOM 736 C C . ILE A 1 96 ? 0.521 -1.715 18.207 1.00 93.06 96 ILE A C 1
ATOM 738 O O . ILE A 1 96 ? 1.156 -1.011 17.422 1.00 93.06 96 ILE A O 1
ATOM 742 N N . ASP A 1 97 ? 0.776 -3.020 18.350 1.00 92.19 97 ASP A N 1
ATOM 743 C CA . ASP A 1 97 ? 1.850 -3.713 17.624 1.00 92.19 97 ASP A CA 1
ATOM 744 C C . ASP A 1 97 ? 1.687 -3.601 16.108 1.00 92.19 97 ASP A C 1
ATOM 746 O O . ASP A 1 97 ? 2.642 -3.306 15.379 1.00 92.19 97 ASP A O 1
ATOM 750 N N . LEU A 1 98 ? 0.464 -3.810 15.616 1.00 92.19 98 LEU A N 1
ATOM 751 C CA . LEU A 1 98 ? 0.154 -3.701 14.196 1.00 92.19 98 LEU A CA 1
ATOM 752 C C . LEU A 1 98 ? 0.440 -2.289 13.667 1.00 92.19 98 LEU A C 1
ATOM 754 O O . LEU A 1 98 ? 1.036 -2.139 12.594 1.00 92.19 98 LEU A O 1
ATOM 758 N N . LEU A 1 99 ? 0.043 -1.257 14.413 1.00 91.50 99 LEU A N 1
ATOM 759 C CA . LEU A 1 99 ? 0.260 0.141 14.044 1.00 91.50 99 LEU A CA 1
ATOM 760 C C . LEU A 1 99 ? 1.742 0.530 14.123 1.00 91.50 99 LEU A C 1
ATOM 762 O O . LEU A 1 99 ? 2.289 1.073 13.160 1.00 91.50 99 LEU A O 1
ATOM 766 N N . ALA A 1 100 ? 2.419 0.199 15.223 1.00 90.06 100 ALA A N 1
ATOM 767 C CA . ALA A 1 100 ? 3.829 0.505 15.438 1.00 90.06 100 ALA A CA 1
ATOM 768 C C . ALA A 1 100 ? 4.715 -0.169 14.380 1.00 90.06 100 ALA A C 1
ATOM 770 O O . ALA A 1 100 ? 5.571 0.480 13.774 1.00 90.06 100 ALA A O 1
ATOM 771 N N . LYS A 1 101 ? 4.456 -1.443 14.057 1.00 88.44 101 LYS A N 1
ATOM 772 C CA . LYS A 1 101 ? 5.167 -2.166 12.992 1.00 88.44 101 LYS A CA 1
ATOM 773 C C . LYS A 1 101 ? 4.991 -1.495 11.630 1.00 88.44 101 LYS A C 1
ATOM 775 O O . LYS A 1 101 ? 5.969 -1.353 10.893 1.00 88.44 101 LYS A O 1
ATOM 780 N N . ARG A 1 102 ? 3.775 -1.047 11.290 1.00 86.19 102 ARG A N 1
ATOM 781 C CA . ARG A 1 102 ? 3.525 -0.280 10.055 1.00 86.19 102 ARG A CA 1
ATOM 782 C C . ARG A 1 102 ? 4.321 1.025 10.040 1.00 86.19 102 ARG A C 1
ATOM 784 O O . ARG A 1 102 ? 4.952 1.318 9.025 1.00 86.19 102 ARG A O 1
ATOM 791 N N . HIS A 1 103 ? 4.358 1.759 11.152 1.00 85.44 103 HIS A N 1
ATOM 792 C CA . HIS A 1 103 ? 5.151 2.985 11.268 1.00 85.44 103 HIS A CA 1
ATOM 793 C C . HIS A 1 103 ? 6.652 2.740 11.087 1.00 85.44 103 HIS A C 1
ATOM 795 O O . HIS A 1 103 ? 7.292 3.470 10.332 1.00 85.44 103 HIS A O 1
ATOM 801 N N . VAL A 1 104 ? 7.219 1.698 11.702 1.00 83.69 104 VAL A N 1
ATOM 802 C CA . VAL A 1 104 ? 8.643 1.349 11.539 1.00 83.69 104 VAL A CA 1
ATOM 803 C C . VAL A 1 104 ? 8.969 1.028 10.078 1.00 83.69 104 VAL A C 1
ATOM 805 O O . VAL A 1 104 ? 9.964 1.517 9.542 1.00 83.69 104 VAL A O 1
ATOM 808 N N . VAL A 1 105 ? 8.12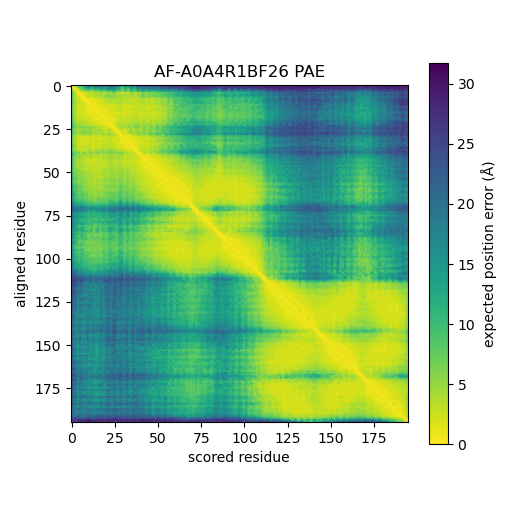1 0.248 9.399 1.00 80.50 105 VAL A N 1
ATOM 809 C CA . VAL A 1 105 ? 8.296 -0.060 7.969 1.00 80.50 105 VAL A CA 1
ATOM 810 C C . VAL A 1 105 ? 8.238 1.213 7.123 1.00 80.50 105 VAL A C 1
ATOM 812 O O . VAL A 1 105 ? 9.101 1.417 6.269 1.00 80.50 105 VAL A O 1
ATOM 815 N N . GLN A 1 106 ? 7.274 2.100 7.383 1.00 79.81 106 GLN A N 1
ATOM 816 C CA . GLN A 1 106 ? 7.158 3.377 6.676 1.00 79.81 106 GLN A CA 1
ATOM 817 C C . GLN A 1 106 ? 8.382 4.272 6.897 1.00 79.81 106 GLN A C 1
ATOM 819 O O . GLN A 1 106 ? 8.943 4.775 5.925 1.00 79.81 106 GLN A O 1
ATOM 824 N N . GLN A 1 107 ? 8.858 4.418 8.138 1.00 78.38 107 GLN A N 1
ATOM 825 C CA . GLN A 1 107 ? 10.069 5.189 8.436 1.00 78.38 107 GLN A CA 1
ATOM 826 C C . GLN A 1 107 ? 11.304 4.599 7.746 1.00 78.38 107 GLN A C 1
ATOM 828 O O . GLN A 1 107 ? 12.108 5.332 7.172 1.00 78.38 107 GLN A O 1
ATOM 833 N N . ASN A 1 108 ? 11.450 3.274 7.755 1.00 74.88 108 ASN A N 1
ATOM 834 C CA . ASN A 1 108 ? 12.560 2.601 7.085 1.00 74.88 108 ASN A CA 1
ATOM 835 C C . ASN A 1 108 ? 12.499 2.741 5.561 1.00 74.88 108 ASN A C 1
ATOM 837 O O . ASN A 1 108 ? 13.548 2.793 4.919 1.00 74.88 108 ASN A O 1
ATOM 841 N N . ASN A 1 109 ? 11.306 2.789 4.970 1.00 68.19 109 ASN A N 1
ATOM 842 C CA . ASN A 1 109 ? 11.143 3.041 3.540 1.00 68.19 109 ASN A CA 1
ATOM 843 C C . ASN A 1 109 ? 11.390 4.511 3.180 1.00 68.19 109 ASN A C 1
ATOM 845 O O . ASN A 1 109 ? 11.969 4.769 2.128 1.00 68.19 109 ASN A O 1
ATOM 849 N N . ALA A 1 110 ? 11.033 5.457 4.052 1.00 68.56 110 ALA A N 1
ATOM 850 C CA . ALA A 1 110 ? 11.284 6.884 3.846 1.00 68.56 110 ALA A CA 1
ATOM 851 C C . ALA A 1 110 ? 12.778 7.252 3.930 1.00 68.56 110 ALA A C 1
ATOM 853 O O . ALA A 1 110 ? 13.226 8.185 3.265 1.00 68.56 110 ALA A O 1
ATOM 854 N N . LYS A 1 111 ? 13.570 6.517 4.721 1.00 76.62 111 LYS A N 1
ATOM 855 C CA . LYS A 1 111 ? 15.020 6.733 4.816 1.00 76.62 111 LYS A CA 1
ATOM 856 C C . LYS A 1 111 ? 15.712 6.339 3.507 1.00 76.62 111 LYS A C 1
ATOM 858 O O . LYS A 1 111 ? 15.696 5.178 3.095 1.00 76.62 111 LYS A O 1
ATOM 863 N N . VAL A 1 112 ? 16.358 7.314 2.871 1.00 72.88 112 VAL A N 1
ATOM 864 C CA . VAL A 1 112 ? 17.202 7.105 1.689 1.00 72.88 112 VAL A CA 1
ATOM 865 C C . VAL A 1 112 ? 18.637 6.886 2.152 1.00 72.88 112 VAL A C 1
ATOM 867 O O . VAL A 1 112 ? 19.293 7.804 2.635 1.00 72.88 112 VAL A O 1
ATOM 870 N N . HIS A 1 113 ? 19.125 5.656 2.019 1.00 78.31 113 HIS A N 1
ATOM 871 C CA . HIS A 1 113 ? 20.523 5.327 2.284 1.00 78.31 113 HIS A CA 1
ATOM 872 C C . HIS A 1 113 ? 21.325 5.356 0.980 1.00 78.31 113 HIS A C 1
ATOM 874 O O . HIS A 1 113 ? 20.804 4.980 -0.069 1.00 78.31 113 HIS A O 1
ATOM 880 N N . THR A 1 114 ? 22.613 5.704 1.043 1.00 79.00 114 THR A N 1
ATOM 881 C CA . THR A 1 114 ? 23.520 5.682 -0.122 1.00 79.00 114 THR A CA 1
ATOM 882 C C . THR A 1 114 ? 23.513 4.328 -0.830 1.00 79.00 114 THR A C 1
ATOM 884 O O . THR A 1 114 ? 23.502 4.270 -2.055 1.00 79.00 114 THR A O 1
ATOM 887 N N . LYS A 1 115 ? 23.414 3.236 -0.061 1.00 83.31 115 LYS A N 1
ATOM 888 C CA . LYS A 1 115 ? 23.262 1.882 -0.602 1.00 83.31 115 LYS A CA 1
ATOM 889 C C . LYS A 1 115 ? 21.982 1.713 -1.430 1.00 83.31 115 LYS A C 1
ATOM 891 O O . LYS A 1 115 ? 22.010 1.103 -2.486 1.00 83.31 115 LYS A O 1
ATOM 896 N N . THR A 1 116 ? 20.859 2.286 -0.994 1.00 81.44 116 THR A N 1
ATOM 897 C CA . THR A 1 116 ? 19.610 2.255 -1.771 1.00 81.44 116 THR A CA 1
ATOM 898 C C . THR A 1 116 ? 19.771 2.996 -3.095 1.00 81.44 116 THR A C 1
ATOM 900 O O . THR A 1 116 ? 19.243 2.545 -4.100 1.00 81.44 116 THR A O 1
ATOM 903 N N . ILE A 1 117 ? 20.537 4.090 -3.119 1.00 83.75 117 ILE A N 1
ATOM 904 C CA . ILE A 1 117 ? 20.837 4.819 -4.357 1.00 83.75 117 ILE A CA 1
ATOM 905 C C . ILE A 1 117 ? 21.680 3.952 -5.300 1.00 83.75 117 ILE A C 1
ATOM 907 O O . ILE A 1 117 ? 21.304 3.795 -6.460 1.00 83.75 117 ILE A O 1
ATOM 911 N N . SER A 1 118 ? 22.775 3.351 -4.819 1.00 86.31 118 SER A N 1
ATOM 912 C CA . SER A 1 118 ? 23.625 2.488 -5.656 1.00 86.31 118 SER A CA 1
ATOM 913 C C . SER A 1 118 ? 22.869 1.269 -6.187 1.00 86.31 118 SER A C 1
ATOM 915 O O . SER A 1 118 ? 22.954 0.953 -7.372 1.00 86.31 118 SER A O 1
ATOM 917 N N . ASP A 1 119 ? 22.076 0.629 -5.328 1.00 88.75 119 ASP A N 1
ATOM 918 C CA . ASP A 1 119 ? 21.272 -0.544 -5.671 1.00 88.75 119 ASP A CA 1
ATOM 919 C C . ASP A 1 119 ? 20.177 -0.177 -6.690 1.00 88.75 119 ASP A C 1
ATOM 921 O O . ASP A 1 119 ? 19.927 -0.922 -7.640 1.00 88.75 119 ASP A O 1
ATOM 925 N N . SER A 1 120 ? 19.572 1.008 -6.556 1.00 88.12 120 SER A N 1
ATOM 926 C CA . SER A 1 120 ? 18.616 1.536 -7.530 1.00 88.12 120 SER A CA 1
ATOM 927 C C . SER A 1 120 ? 19.248 1.808 -8.894 1.00 88.12 120 SER A C 1
ATOM 929 O O . SER A 1 120 ? 18.610 1.520 -9.900 1.00 88.12 120 SER A O 1
ATOM 931 N N . VAL A 1 121 ? 20.487 2.309 -8.971 1.00 90.81 121 VAL A N 1
ATOM 932 C CA . VAL A 1 121 ? 21.183 2.515 -10.259 1.00 90.81 121 VAL A CA 1
ATOM 933 C C . VAL A 1 121 ? 21.368 1.187 -10.996 1.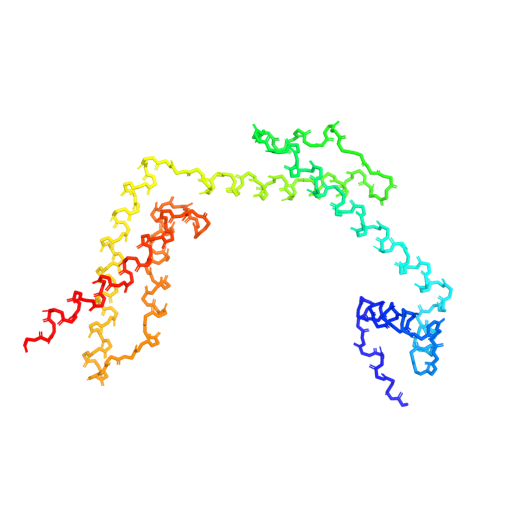00 90.81 121 VAL A C 1
ATOM 935 O O . VAL A 1 121 ? 21.041 1.091 -12.179 1.00 90.81 121 VAL A O 1
ATOM 938 N N . ILE A 1 122 ? 21.814 0.142 -10.294 1.00 91.19 122 ILE A N 1
ATOM 939 C CA . ILE A 1 122 ? 21.931 -1.211 -10.861 1.00 91.19 122 ILE A CA 1
ATOM 940 C C . ILE A 1 122 ? 20.552 -1.714 -11.311 1.00 91.19 122 ILE A C 1
ATOM 942 O O . ILE A 1 122 ? 20.404 -2.237 -12.418 1.00 91.19 122 ILE A O 1
ATOM 946 N N . GLY A 1 123 ? 19.526 -1.497 -10.484 1.00 89.56 123 GLY A N 1
ATOM 947 C CA . GLY A 1 123 ? 18.146 -1.846 -10.806 1.00 89.56 123 GLY A CA 1
ATOM 948 C C . GLY A 1 123 ? 17.603 -1.137 -12.045 1.00 89.56 123 GLY A C 1
ATOM 949 O O . GLY A 1 123 ? 16.904 -1.769 -12.834 1.00 89.56 123 GLY A O 1
ATOM 950 N N . VAL A 1 124 ? 17.963 0.131 -12.274 1.00 93.25 124 VAL A N 1
ATOM 951 C CA . VAL A 1 124 ? 17.594 0.863 -13.496 1.00 93.25 124 VAL A CA 1
ATOM 952 C C . VAL A 1 124 ? 18.192 0.197 -14.726 1.00 93.25 124 VAL A C 1
ATOM 954 O O . VAL A 1 124 ? 17.466 0.001 -15.697 1.00 93.25 124 VAL A O 1
ATOM 957 N N . VAL A 1 125 ? 19.477 -0.172 -14.688 1.00 93.81 125 VAL A N 1
ATOM 958 C CA . VAL A 1 125 ? 20.163 -0.811 -15.823 1.00 93.81 125 VAL A CA 1
ATOM 959 C C . VAL A 1 125 ? 19.507 -2.148 -16.164 1.00 93.81 125 VAL A C 1
ATOM 961 O O . VAL A 1 125 ? 19.122 -2.370 -17.310 1.00 93.81 125 VAL A O 1
ATOM 964 N N . ILE A 1 126 ? 19.315 -3.017 -15.168 1.00 93.69 126 ILE A N 1
ATOM 965 C CA . ILE A 1 126 ? 18.696 -4.335 -15.377 1.00 93.69 126 ILE A CA 1
ATOM 966 C C . ILE A 1 126 ? 17.243 -4.178 -15.837 1.00 93.69 126 ILE A C 1
ATOM 968 O O . ILE A 1 126 ? 16.826 -4.813 -16.805 1.00 93.69 126 ILE A O 1
ATOM 972 N N . GLY A 1 127 ? 16.478 -3.298 -15.190 1.00 92.56 127 GLY A N 1
ATOM 973 C CA . GLY A 1 127 ? 15.093 -3.032 -15.564 1.00 92.56 127 GLY A CA 1
ATOM 974 C C . GLY A 1 127 ? 14.969 -2.441 -16.970 1.00 92.56 127 GLY A C 1
ATOM 975 O O . GLY A 1 127 ? 14.047 -2.796 -17.695 1.00 92.56 127 GLY A O 1
ATOM 976 N N . ALA A 1 128 ? 15.914 -1.597 -17.399 1.00 93.88 128 ALA A N 1
ATOM 977 C CA . ALA A 1 128 ? 15.924 -1.043 -18.750 1.00 93.88 128 ALA A CA 1
ATOM 978 C C . ALA A 1 128 ? 16.210 -2.129 -19.794 1.00 93.88 128 ALA A C 1
ATOM 980 O O . ALA A 1 128 ? 15.543 -2.162 -20.824 1.00 93.88 128 ALA A O 1
ATOM 981 N N . ILE A 1 129 ? 17.133 -3.056 -19.515 1.00 94.81 129 ILE A N 1
ATOM 982 C CA . ILE A 1 129 ? 17.388 -4.219 -20.379 1.00 94.81 129 ILE A CA 1
ATOM 983 C C . ILE A 1 129 ? 16.124 -5.079 -20.497 1.00 94.81 129 ILE A C 1
ATOM 985 O O . ILE A 1 129 ? 15.713 -5.416 -21.605 1.00 94.81 129 ILE A O 1
ATOM 989 N N . LEU A 1 130 ? 15.465 -5.391 -19.377 1.00 94.38 130 LEU A N 1
ATOM 990 C CA . LEU A 1 130 ? 14.212 -6.152 -19.385 1.00 94.38 130 LEU A CA 1
ATOM 991 C C . LEU A 1 130 ? 13.102 -5.417 -20.142 1.00 94.38 130 LEU A C 1
ATOM 993 O O . LEU A 1 130 ? 12.418 -6.019 -20.965 1.00 94.38 130 LEU A O 1
ATOM 997 N N . GLY A 1 131 ? 12.954 -4.112 -19.918 1.00 93.50 131 GLY A N 1
ATOM 998 C CA . GLY A 1 131 ? 11.996 -3.277 -20.634 1.00 93.50 131 GLY A CA 1
ATOM 999 C C . GLY A 1 131 ? 12.266 -3.227 -22.137 1.00 93.50 131 GLY A C 1
ATOM 1000 O O . GLY A 1 131 ? 11.323 -3.292 -22.928 1.00 93.50 131 GLY A O 1
ATOM 1001 N N . ALA A 1 132 ? 13.539 -3.182 -22.536 1.00 94.44 132 ALA A N 1
ATOM 1002 C CA . ALA A 1 132 ? 13.945 -3.244 -23.933 1.00 94.44 132 ALA A CA 1
ATOM 1003 C C . ALA A 1 132 ? 13.621 -4.607 -24.558 1.00 94.44 132 ALA A C 1
ATOM 1005 O O . ALA A 1 132 ? 13.097 -4.656 -25.665 1.00 94.44 132 ALA A O 1
ATOM 1006 N N . ILE A 1 133 ? 13.852 -5.710 -23.838 1.00 94.25 133 ILE A N 1
ATOM 1007 C CA . ILE A 1 133 ? 13.486 -7.061 -24.290 1.00 94.25 133 ILE A CA 1
ATOM 1008 C C . ILE A 1 133 ? 11.967 -7.181 -24.452 1.00 94.25 133 ILE A C 1
ATOM 1010 O O . ILE A 1 133 ? 11.504 -7.598 -25.507 1.00 94.25 133 ILE A O 1
ATOM 1014 N N . ILE A 1 134 ? 11.182 -6.780 -23.446 1.00 93.50 134 ILE A N 1
ATOM 1015 C CA . ILE A 1 134 ? 9.710 -6.847 -23.487 1.00 93.50 134 ILE A CA 1
ATOM 1016 C C . ILE A 1 134 ? 9.170 -6.039 -24.672 1.00 93.50 134 ILE A C 1
ATOM 1018 O O . ILE A 1 134 ? 8.368 -6.543 -25.460 1.00 93.50 134 ILE A O 1
ATOM 1022 N N . THR A 1 135 ? 9.642 -4.801 -24.823 1.00 93.25 135 THR A N 1
ATOM 1023 C CA . THR A 1 135 ? 9.224 -3.917 -25.918 1.00 93.25 135 THR A CA 1
ATOM 1024 C C . THR A 1 135 ? 9.684 -4.453 -27.271 1.00 93.25 135 THR A C 1
ATOM 1026 O O . THR A 1 135 ? 8.924 -4.444 -28.236 1.00 93.25 135 THR A O 1
ATOM 1029 N N . GLY A 1 136 ? 10.910 -4.968 -27.351 1.00 91.94 136 GLY A N 1
ATOM 1030 C CA . GLY A 1 136 ? 11.463 -5.531 -28.574 1.00 91.94 136 GLY A CA 1
ATOM 1031 C C . GLY A 1 136 ? 10.715 -6.776 -29.037 1.00 91.94 136 GLY A C 1
ATOM 1032 O O . GLY A 1 136 ? 10.383 -6.878 -30.214 1.00 91.94 136 GLY A O 1
ATOM 1033 N N . LEU A 1 137 ? 10.359 -7.678 -28.117 1.00 92.56 137 LEU A N 1
ATOM 1034 C CA . LEU A 1 137 ? 9.528 -8.849 -28.415 1.00 92.56 137 LEU A CA 1
ATOM 1035 C C . LEU A 1 137 ? 8.140 -8.431 -28.907 1.00 92.56 137 LEU A C 1
ATOM 1037 O O . LEU A 1 137 ? 7.646 -8.977 -29.890 1.00 92.56 137 LEU 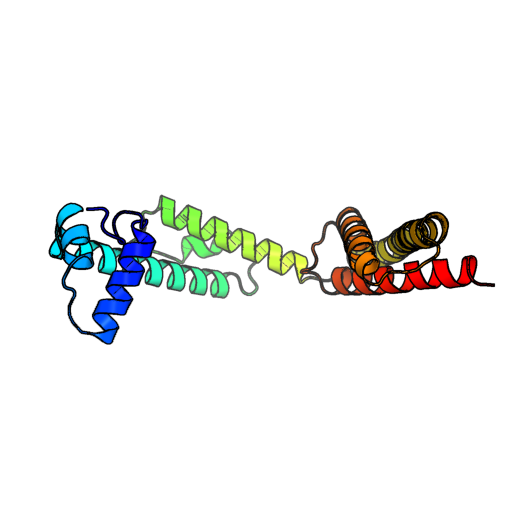A O 1
ATOM 1041 N N . GLN A 1 138 ? 7.525 -7.433 -28.271 1.00 91.94 138 GLN A N 1
ATOM 1042 C CA . GLN A 1 138 ? 6.238 -6.897 -28.710 1.00 91.94 138 GLN A CA 1
ATOM 1043 C C . GLN A 1 138 ? 6.307 -6.365 -30.148 1.00 91.94 138 GLN A C 1
ATOM 1045 O O . GLN A 1 138 ? 5.463 -6.717 -30.972 1.00 91.94 138 GLN A O 1
ATOM 1050 N N . ILE A 1 139 ? 7.313 -5.543 -30.461 1.00 90.81 139 ILE A N 1
ATOM 1051 C CA . ILE A 1 139 ? 7.506 -4.994 -31.808 1.00 90.81 139 ILE A CA 1
ATOM 1052 C C . ILE A 1 139 ? 7.791 -6.121 -32.806 1.00 90.81 139 ILE A C 1
ATOM 1054 O O . ILE A 1 139 ? 7.211 -6.124 -33.885 1.00 90.81 139 ILE A O 1
ATOM 1058 N N . PHE A 1 140 ? 8.625 -7.096 -32.447 1.00 90.19 140 PHE A N 1
ATOM 1059 C CA . PHE A 1 140 ? 8.990 -8.206 -33.325 1.00 90.19 140 PHE A CA 1
ATOM 1060 C C . PHE A 1 140 ? 7.797 -9.106 -33.678 1.00 90.19 140 PHE A C 1
ATOM 1062 O O . PHE A 1 140 ? 7.602 -9.429 -34.846 1.00 90.19 140 PHE A O 1
ATOM 1069 N N . PHE A 1 141 ? 6.977 -9.492 -32.694 1.00 90.75 141 PHE A N 1
ATOM 1070 C CA . PHE A 1 141 ? 5.857 -10.414 -32.920 1.00 90.75 141 PHE A CA 1
ATOM 1071 C C . PHE A 1 141 ? 4.588 -9.732 -33.432 1.00 90.75 141 PHE A C 1
ATOM 1073 O O . PHE A 1 141 ? 3.857 -10.320 -34.225 1.00 90.75 141 PHE A O 1
ATOM 1080 N N . ILE A 1 142 ? 4.295 -8.516 -32.965 1.00 91.31 142 ILE A N 1
ATOM 1081 C CA . ILE A 1 142 ? 3.033 -7.826 -33.273 1.00 91.31 142 ILE A CA 1
ATOM 1082 C C . ILE A 1 142 ? 3.226 -6.772 -34.377 1.00 91.31 142 ILE A C 1
ATOM 1084 O O . ILE A 1 142 ? 2.259 -6.295 -34.969 1.00 91.31 142 ILE A O 1
ATOM 1088 N N . GLY A 1 143 ? 4.470 -6.380 -34.667 1.00 86.56 143 GLY A N 1
ATOM 1089 C CA . GLY A 1 143 ? 4.803 -5.352 -35.658 1.00 86.56 143 GLY A CA 1
ATOM 1090 C C . GLY A 1 143 ? 4.433 -3.928 -35.231 1.00 86.56 143 GLY A C 1
ATOM 1091 O O . GLY A 1 143 ? 4.567 -2.998 -36.023 1.00 86.56 143 GLY A O 1
ATOM 1092 N N . LYS A 1 144 ? 3.918 -3.739 -34.007 1.00 87.88 144 LYS A N 1
ATOM 1093 C CA . LYS A 1 144 ? 3.425 -2.454 -33.492 1.00 87.88 144 LYS A CA 1
ATOM 1094 C C . LYS A 1 144 ? 3.712 -2.300 -32.005 1.00 87.88 144 LYS A C 1
ATOM 1096 O O . LYS A 1 144 ? 3.649 -3.261 -31.239 1.00 87.88 144 LYS A O 1
ATOM 1101 N N . PHE A 1 145 ? 3.953 -1.060 -31.595 1.00 89.38 145 PHE A N 1
ATOM 1102 C CA . PHE A 1 145 ? 4.028 -0.683 -30.190 1.00 89.38 145 PHE A CA 1
ATOM 1103 C C . PHE A 1 145 ? 2.649 -0.276 -29.661 1.00 89.38 145 PHE A C 1
ATOM 1105 O O . PHE A 1 145 ? 1.956 0.537 -30.271 1.00 89.38 145 PHE A O 1
ATOM 1112 N N . TYR A 1 146 ? 2.273 -0.810 -28.502 1.00 90.19 146 TYR A N 1
ATOM 1113 C CA . TYR A 1 146 ? 1.057 -0.434 -27.783 1.00 90.19 146 TYR A CA 1
ATOM 1114 C C . TYR A 1 146 ? 1.416 0.140 -26.423 1.00 90.19 146 TYR A C 1
ATOM 1116 O O . TYR A 1 146 ? 2.039 -0.552 -25.629 1.00 90.19 146 TYR A O 1
ATOM 1124 N N . TYR A 1 147 ? 0.923 1.338 -26.108 1.00 88.75 147 TYR A N 1
ATOM 1125 C CA . TYR A 1 147 ? 1.185 2.013 -24.831 1.00 88.75 147 TYR A CA 1
ATOM 1126 C C . TYR A 1 147 ? 0.816 1.190 -23.591 1.00 88.75 147 TYR A C 1
ATOM 1128 O O . TYR A 1 147 ? 1.441 1.350 -22.548 1.00 88.75 147 TYR A O 1
ATOM 1136 N N . VAL A 1 148 ? -0.152 0.272 -23.696 1.00 90.12 148 VAL A N 1
ATOM 1137 C CA . VAL A 1 148 ? -0.508 -0.642 -22.598 1.00 90.12 148 VAL A CA 1
ATOM 1138 C C . VAL A 1 148 ? 0.672 -1.519 -22.152 1.00 90.12 148 VAL A C 1
ATOM 1140 O O . VAL A 1 148 ? 0.738 -1.903 -20.986 1.00 90.12 148 VAL A O 1
ATOM 1143 N N . SER A 1 149 ? 1.651 -1.790 -23.025 1.00 89.00 149 SER A N 1
ATOM 1144 C CA . SER A 1 149 ? 2.845 -2.555 -22.650 1.00 89.00 149 SER A CA 1
ATOM 1145 C C . SER A 1 149 ? 3.752 -1.809 -21.678 1.00 89.00 149 SER A C 1
ATOM 1147 O O . SER A 1 149 ? 4.463 -2.461 -20.918 1.00 89.00 149 SER A O 1
ATOM 1149 N N . LEU A 1 150 ? 3.674 -0.474 -21.603 1.00 92.31 150 LEU A N 1
ATOM 1150 C CA . LEU A 1 150 ? 4.402 0.302 -20.596 1.00 92.31 150 LEU A CA 1
ATOM 1151 C C . LEU A 1 150 ? 3.987 -0.079 -19.176 1.00 92.31 150 LEU A C 1
ATOM 1153 O O . LEU A 1 150 ? 4.817 -0.030 -18.277 1.00 92.31 150 LEU A O 1
ATOM 1157 N N . VAL A 1 151 ? 2.740 -0.516 -18.970 1.00 93.81 151 VAL A N 1
ATOM 1158 C CA . VAL A 1 151 ? 2.293 -1.037 -17.670 1.00 93.81 151 VAL A CA 1
ATOM 1159 C C . VAL A 1 151 ? 3.045 -2.324 -17.330 1.00 93.81 151 VAL A C 1
ATOM 1161 O O . VAL A 1 151 ? 3.529 -2.483 -16.213 1.00 93.81 151 VAL A O 1
ATOM 1164 N N . VAL A 1 152 ? 3.204 -3.226 -18.302 1.00 93.31 152 VAL A N 1
ATOM 1165 C CA . VAL A 1 152 ? 3.941 -4.488 -18.126 1.00 93.31 152 VAL A CA 1
ATOM 1166 C C . VAL A 1 152 ? 5.426 -4.221 -17.879 1.00 93.31 152 VAL A C 1
ATOM 1168 O O . VAL A 1 152 ? 6.010 -4.796 -16.961 1.00 93.31 152 VAL A O 1
ATOM 1171 N N . VAL A 1 153 ? 6.024 -3.309 -18.650 1.00 94.12 153 VAL A N 1
ATOM 1172 C CA . VAL A 1 153 ? 7.414 -2.874 -18.463 1.00 94.12 153 VAL A CA 1
ATOM 1173 C C . VAL A 1 153 ? 7.597 -2.248 -17.080 1.00 94.12 153 VAL A C 1
ATOM 1175 O O . VAL A 1 153 ? 8.530 -2.616 -16.374 1.00 94.12 153 VAL A O 1
ATOM 1178 N N . TYR A 1 154 ? 6.679 -1.380 -16.648 1.00 94.81 154 TYR A N 1
ATOM 1179 C CA . TYR A 1 154 ? 6.722 -0.770 -15.321 1.00 94.81 154 TYR A CA 1
ATOM 1180 C C . TYR A 1 154 ? 6.684 -1.806 -14.205 1.00 94.81 154 TYR A C 1
ATOM 1182 O O . TYR A 1 154 ? 7.503 -1.746 -13.288 1.00 94.81 154 TYR A O 1
ATOM 1190 N N . LEU A 1 155 ? 5.773 -2.780 -14.284 1.00 94.31 155 LEU A N 1
ATOM 1191 C CA . LEU A 1 155 ? 5.683 -3.846 -13.289 1.00 94.31 155 LEU A CA 1
ATOM 1192 C C . LEU A 1 155 ? 6.971 -4.677 -13.237 1.00 94.31 155 LEU A C 1
ATOM 1194 O O . LEU A 1 155 ? 7.454 -4.978 -12.145 1.00 94.31 155 LEU A O 1
ATOM 1198 N N . ALA A 1 156 ? 7.561 -4.996 -14.392 1.00 93.50 156 ALA A N 1
ATOM 1199 C CA . ALA A 1 156 ? 8.826 -5.722 -14.471 1.00 93.50 156 ALA A CA 1
ATOM 1200 C C . ALA A 1 156 ? 9.999 -4.913 -13.887 1.00 93.50 156 ALA A C 1
ATOM 1202 O O . ALA A 1 156 ? 10.767 -5.433 -13.070 1.00 93.50 156 ALA A O 1
ATOM 1203 N N . SER A 1 157 ? 10.114 -3.630 -14.243 1.00 93.00 157 SER A N 1
ATOM 1204 C CA . SER A 1 157 ? 11.123 -2.717 -13.696 1.00 93.00 157 SER A CA 1
ATOM 1205 C C . SER A 1 157 ? 10.962 -2.565 -12.185 1.00 93.00 157 SER A C 1
ATOM 1207 O O . SER A 1 157 ? 11.927 -2.743 -11.444 1.00 93.00 157 SER A O 1
ATOM 1209 N N . TRP A 1 158 ? 9.745 -2.312 -11.700 1.00 93.38 158 TRP A N 1
ATOM 1210 C CA . TRP A 1 158 ? 9.464 -2.183 -10.272 1.00 93.38 158 TRP A CA 1
ATOM 1211 C C . TRP A 1 158 ? 9.804 -3.457 -9.497 1.00 93.38 158 TRP A C 1
ATOM 1213 O O . TRP A 1 158 ? 10.460 -3.378 -8.459 1.00 93.38 158 TRP A O 1
ATOM 1223 N N . LEU A 1 159 ? 9.416 -4.633 -10.002 1.00 93.69 159 LEU A N 1
ATOM 1224 C CA . LEU A 1 159 ? 9.719 -5.904 -9.346 1.00 93.69 159 LEU A CA 1
ATOM 1225 C C . LEU A 1 159 ? 11.233 -6.135 -9.261 1.00 93.69 159 LEU A C 1
ATOM 1227 O O . LEU A 1 159 ? 11.740 -6.508 -8.205 1.00 93.69 159 LEU A O 1
ATOM 1231 N N . THR A 1 160 ? 11.959 -5.834 -10.339 1.00 92.25 160 THR A N 1
ATOM 1232 C CA . THR A 1 160 ? 13.427 -5.912 -10.390 1.00 92.25 160 THR A CA 1
ATOM 1233 C C . THR A 1 160 ? 14.062 -5.010 -9.334 1.00 92.25 160 THR A C 1
ATOM 1235 O O . THR A 1 160 ? 14.877 -5.450 -8.523 1.00 92.25 160 THR A O 1
ATOM 1238 N N . LEU A 1 161 ? 13.636 -3.749 -9.286 1.00 92.31 161 LEU A N 1
ATOM 1239 C CA . LEU A 1 161 ? 14.107 -2.773 -8.309 1.00 92.31 161 LEU A CA 1
ATOM 1240 C C . LEU A 1 161 ? 13.785 -3.189 -6.871 1.00 92.31 161 LEU A C 1
ATOM 1242 O O . LEU A 1 161 ? 14.638 -3.062 -5.992 1.00 92.31 161 LEU A O 1
ATOM 1246 N N . ARG A 1 162 ? 12.595 -3.739 -6.627 1.00 90.06 162 ARG A N 1
ATOM 1247 C CA . ARG A 1 162 ? 12.198 -4.262 -5.319 1.00 90.06 162 ARG A CA 1
ATOM 1248 C C . ARG A 1 162 ? 13.076 -5.432 -4.884 1.00 90.06 162 ARG A C 1
ATOM 1250 O O . ARG A 1 162 ? 13.488 -5.478 -3.728 1.00 90.06 162 ARG A O 1
ATOM 1257 N N . MET A 1 163 ? 13.391 -6.357 -5.790 1.00 90.06 163 MET A N 1
ATOM 1258 C CA . MET A 1 163 ? 14.251 -7.508 -5.493 1.00 90.06 163 MET A CA 1
ATOM 1259 C C . MET A 1 163 ? 15.676 -7.088 -5.117 1.00 90.06 163 MET A C 1
ATOM 1261 O O . MET A 1 163 ? 16.257 -7.665 -4.199 1.00 90.06 163 MET A O 1
ATOM 1265 N N . ILE A 1 164 ? 16.219 -6.068 -5.787 1.00 89.06 164 ILE A N 1
ATOM 1266 C CA . ILE A 1 164 ? 17.587 -5.589 -5.551 1.00 89.06 164 ILE A CA 1
ATOM 1267 C C . ILE A 1 164 ? 17.644 -4.723 -4.287 1.00 89.06 164 ILE A C 1
ATOM 1269 O O . ILE A 1 164 ? 18.408 -5.007 -3.367 1.00 89.06 164 ILE A O 1
ATOM 1273 N N . THR A 1 165 ? 16.800 -3.691 -4.206 1.00 84.94 165 THR A N 1
ATOM 1274 C CA . THR A 1 165 ? 16.839 -2.711 -3.108 1.00 84.94 165 THR A CA 1
ATOM 1275 C C . THR A 1 165 ? 16.202 -3.217 -1.814 1.00 84.94 165 THR A C 1
ATOM 1277 O O . THR A 1 165 ? 16.465 -2.661 -0.746 1.00 84.94 165 THR A O 1
ATOM 1280 N N . LYS A 1 166 ? 15.354 -4.255 -1.887 1.00 86.19 166 LYS A N 1
ATOM 1281 C CA . LYS A 1 166 ? 14.485 -4.732 -0.792 1.00 86.19 166 LYS A CA 1
ATOM 1282 C C . LYS A 1 166 ? 13.586 -3.631 -0.212 1.00 86.19 166 LYS A C 1
ATOM 1284 O O . LYS A 1 166 ? 13.174 -3.706 0.946 1.00 86.19 166 LYS A O 1
ATOM 1289 N N . LYS A 1 167 ? 13.311 -2.590 -0.999 1.00 82.62 167 LYS A N 1
ATOM 1290 C CA . LYS A 1 167 ? 12.447 -1.459 -0.654 1.00 82.62 167 LYS A CA 1
ATOM 1291 C C . LYS A 1 167 ? 11.241 -1.445 -1.589 1.00 82.62 167 LYS A C 1
ATOM 1293 O O . LYS A 1 167 ? 11.330 -1.856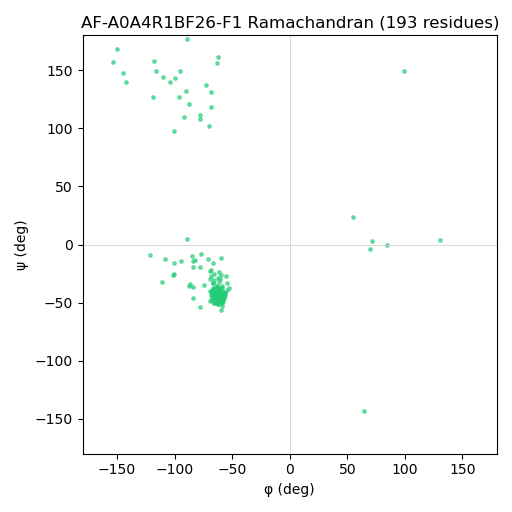 -2.743 1.00 82.62 167 LYS A O 1
ATOM 1298 N N . ASP A 1 168 ? 10.114 -0.965 -1.079 1.00 83.12 168 ASP A N 1
ATOM 1299 C CA . ASP A 1 168 ? 8.884 -0.821 -1.861 1.00 83.12 168 ASP A CA 1
ATOM 1300 C C . ASP A 1 168 ? 8.805 0.555 -2.548 1.00 83.12 168 ASP A C 1
ATOM 1302 O O . ASP A 1 168 ? 9.627 1.441 -2.305 1.00 83.12 168 ASP A O 1
ATOM 1306 N N . ALA A 1 169 ? 7.753 0.772 -3.350 1.00 75.31 169 ALA A N 1
ATOM 1307 C CA . ALA A 1 169 ? 7.464 2.056 -4.007 1.00 75.31 169 ALA A CA 1
ATOM 1308 C C . ALA A 1 169 ? 7.254 3.236 -3.033 1.00 75.31 169 ALA A C 1
ATOM 1310 O O . ALA A 1 169 ? 7.236 4.385 -3.461 1.00 75.31 169 ALA A O 1
ATOM 1311 N N . GLY A 1 170 ? 7.120 2.974 -1.727 1.00 78.00 170 GLY A N 1
ATOM 1312 C CA . GLY A 1 170 ? 7.117 4.019 -0.700 1.00 78.00 170 GLY A CA 1
ATOM 1313 C C . GLY A 1 170 ? 8.464 4.740 -0.548 1.00 78.00 170 GLY A C 1
ATOM 1314 O O . GLY A 1 170 ? 8.512 5.811 0.049 1.00 78.00 170 GLY A O 1
ATOM 1315 N N . ASN A 1 171 ? 9.558 4.183 -1.082 1.00 85.62 171 ASN A N 1
ATOM 1316 C CA . ASN A 1 171 ? 10.833 4.882 -1.193 1.00 85.62 171 ASN A CA 1
ATOM 1317 C C . ASN A 1 171 ? 10.889 5.675 -2.511 1.00 85.62 171 ASN A C 1
ATOM 1319 O O . ASN A 1 171 ? 10.828 5.096 -3.597 1.00 85.62 171 ASN A O 1
ATOM 1323 N N . VAL A 1 172 ? 11.060 6.997 -2.413 1.00 84.69 172 VAL A N 1
ATOM 1324 C CA . VAL A 1 172 ? 11.047 7.911 -3.571 1.00 84.69 172 VAL A CA 1
ATOM 1325 C C . VAL A 1 172 ? 12.117 7.555 -4.606 1.00 84.69 172 VAL A C 1
ATOM 1327 O O . VAL A 1 172 ? 11.849 7.629 -5.803 1.00 84.69 172 VAL A O 1
ATOM 1330 N N . VAL A 1 173 ? 13.306 7.116 -4.176 1.00 88.50 173 VAL A N 1
ATOM 1331 C CA . VAL A 1 173 ? 14.387 6.740 -5.101 1.00 88.50 173 VAL A CA 1
ATOM 1332 C C . VAL A 1 173 ? 13.985 5.516 -5.914 1.00 88.50 173 VAL A C 1
ATOM 1334 O O . VAL A 1 173 ? 14.120 5.527 -7.131 1.00 88.50 173 VAL A O 1
ATOM 1337 N N . VAL A 1 174 ? 13.437 4.484 -5.270 1.00 88.81 174 VAL A N 1
ATOM 1338 C CA . VAL A 1 174 ? 12.979 3.265 -5.959 1.00 88.81 174 VAL A CA 1
ATOM 1339 C C . VAL A 1 174 ? 11.853 3.568 -6.942 1.00 88.81 174 VAL A C 1
ATOM 1341 O O . VAL A 1 174 ? 11.872 3.064 -8.065 1.00 88.81 174 VAL A O 1
ATOM 1344 N N . LEU A 1 175 ? 10.901 4.418 -6.551 1.00 90.44 175 LEU A N 1
ATOM 1345 C CA . LEU A 1 175 ? 9.800 4.826 -7.420 1.00 90.44 175 LEU A CA 1
ATOM 1346 C C . LEU A 1 175 ? 10.303 5.566 -8.668 1.00 90.44 175 LEU A C 1
ATOM 1348 O O . LEU A 1 175 ? 9.946 5.192 -9.786 1.00 90.44 175 LEU A O 1
ATOM 1352 N N . LEU A 1 176 ? 11.152 6.583 -8.491 1.00 92.62 176 LEU A N 1
ATOM 1353 C CA . LEU A 1 176 ? 11.715 7.346 -9.609 1.00 92.62 176 LEU A CA 1
ATOM 1354 C C . LEU A 1 176 ? 12.575 6.461 -10.510 1.00 92.62 176 LEU A C 1
ATOM 1356 O O . LEU A 1 176 ? 12.460 6.531 -11.731 1.00 92.62 176 LEU A O 1
ATOM 1360 N N . SER A 1 177 ? 13.382 5.577 -9.928 1.00 92.75 177 SER A N 1
ATOM 1361 C CA . SER A 1 177 ? 14.176 4.612 -10.680 1.00 92.75 177 SER A CA 1
ATOM 1362 C C . SER A 1 177 ? 13.310 3.656 -11.504 1.00 92.75 177 SER A C 1
ATOM 1364 O O . SER A 1 177 ? 13.646 3.389 -12.656 1.00 92.75 177 SER A O 1
ATOM 1366 N N . ALA A 1 178 ? 12.172 3.187 -10.980 1.00 93.81 178 ALA A N 1
ATOM 1367 C CA . ALA A 1 178 ? 11.238 2.360 -11.746 1.00 93.81 178 ALA A CA 1
ATOM 1368 C C . ALA A 1 178 ? 10.662 3.119 -12.948 1.00 93.81 178 ALA A C 1
ATOM 1370 O O . ALA A 1 178 ? 10.639 2.582 -14.055 1.00 93.81 178 ALA A O 1
ATOM 1371 N N . ILE A 1 179 ? 10.265 4.381 -12.760 1.00 94.06 179 ILE A N 1
ATOM 1372 C CA . ILE A 1 179 ? 9.748 5.236 -13.839 1.00 94.06 179 ILE A CA 1
ATOM 1373 C C . ILE A 1 179 ? 10.825 5.471 -14.905 1.00 94.06 179 ILE A C 1
ATOM 1375 O O . ILE A 1 179 ? 10.575 5.245 -16.087 1.00 94.06 179 ILE A O 1
ATOM 1379 N N . VAL A 1 180 ? 12.037 5.858 -14.498 1.00 94.69 180 VAL A N 1
ATOM 1380 C CA . VAL A 1 180 ? 13.167 6.069 -15.418 1.00 94.69 180 VAL A CA 1
ATOM 1381 C C . VAL A 1 180 ? 13.462 4.794 -16.201 1.00 94.69 180 VAL A C 1
ATOM 1383 O O . VAL A 1 180 ? 13.544 4.830 -17.424 1.00 94.69 180 VAL A O 1
ATOM 1386 N N . SER A 1 181 ? 13.551 3.652 -15.519 1.00 92.88 181 SER A N 1
ATOM 1387 C CA . SER A 1 181 ? 13.773 2.349 -16.149 1.00 92.88 181 SER A CA 1
ATOM 1388 C C . SER A 1 181 ? 12.689 2.006 -17.181 1.00 92.88 181 SER A C 1
ATOM 1390 O O . SER A 1 181 ? 13.006 1.548 -18.280 1.00 92.88 181 SER A O 1
ATOM 1392 N N . THR A 1 182 ? 11.428 2.314 -16.864 1.00 94.25 182 THR A N 1
ATOM 1393 C CA . THR A 1 182 ? 10.270 2.086 -17.743 1.00 94.25 182 THR A CA 1
ATOM 1394 C C . THR A 1 182 ? 10.312 2.930 -19.009 1.00 94.25 182 THR A C 1
ATOM 1396 O O . THR A 1 182 ? 9.799 2.503 -20.033 1.00 94.25 182 THR A O 1
ATOM 1399 N N . ILE A 1 183 ? 10.910 4.120 -18.958 1.00 94.50 183 ILE A N 1
ATOM 1400 C CA . ILE A 1 183 ? 11.052 5.005 -20.120 1.00 94.50 183 ILE A CA 1
ATOM 1401 C C . ILE A 1 183 ? 12.283 4.607 -20.943 1.00 94.50 183 ILE A C 1
ATOM 1403 O O . ILE A 1 183 ? 12.212 4.493 -22.165 1.00 94.50 183 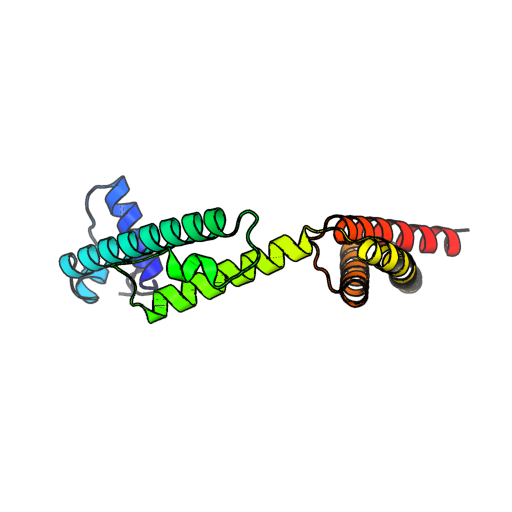ILE A O 1
ATOM 1407 N N . VAL A 1 184 ? 13.413 4.364 -20.274 1.00 94.62 184 VAL A N 1
ATOM 1408 C CA . VAL A 1 184 ? 14.696 4.072 -20.925 1.00 94.62 184 VAL A CA 1
ATOM 1409 C C . VAL A 1 184 ? 14.661 2.742 -21.683 1.00 94.62 184 VAL A C 1
ATOM 1411 O O . VAL A 1 184 ? 15.198 2.671 -22.785 1.00 94.62 184 VAL A O 1
ATOM 1414 N N . GLY A 1 185 ? 14.005 1.705 -21.151 1.00 93.12 185 GLY A N 1
ATOM 1415 C CA . GLY A 1 185 ? 13.925 0.393 -21.807 1.00 93.12 185 GLY A CA 1
ATOM 1416 C C . GLY A 1 185 ? 13.270 0.424 -23.199 1.00 93.12 185 GLY A C 1
ATOM 1417 O O . GLY A 1 185 ? 13.906 0.030 -24.176 1.00 93.12 185 GLY A O 1
ATOM 1418 N N . PRO A 1 186 ? 12.032 0.927 -23.343 1.00 92.12 186 PRO A N 1
ATOM 1419 C CA . PRO A 1 186 ? 11.389 1.103 -24.642 1.00 92.12 186 PRO A CA 1
ATOM 1420 C C . PRO A 1 186 ? 12.189 1.993 -25.597 1.00 92.12 186 PRO A C 1
ATOM 1422 O O . PRO A 1 186 ? 12.317 1.647 -26.767 1.00 92.12 186 PRO A O 1
ATOM 1425 N N . LEU A 1 187 ? 12.780 3.097 -25.115 1.00 92.81 187 LEU A N 1
ATOM 1426 C CA . LEU A 1 187 ? 13.637 3.960 -25.943 1.00 92.81 187 LEU A CA 1
ATOM 1427 C C . LEU A 1 187 ? 14.854 3.206 -26.496 1.00 92.81 187 LEU A C 1
ATOM 1429 O O . LEU A 1 187 ? 15.172 3.345 -27.675 1.00 92.81 187 LEU A O 1
ATOM 1433 N N . LEU A 1 188 ? 15.498 2.371 -25.674 1.00 92.31 188 LEU A N 1
ATOM 1434 C CA . LEU A 1 188 ? 16.573 1.472 -26.104 1.00 92.31 188 LEU A CA 1
ATOM 1435 C C . LEU A 1 188 ? 16.093 0.491 -27.178 1.00 92.31 188 LEU A C 1
ATOM 1437 O O . LEU A 1 188 ? 16.770 0.322 -28.188 1.00 92.31 188 LEU A O 1
ATOM 1441 N N . ALA A 1 189 ? 14.924 -0.130 -26.997 1.00 91.44 189 ALA A N 1
ATOM 1442 C CA . ALA A 1 189 ? 14.363 -1.038 -27.999 1.00 91.44 189 ALA A CA 1
ATOM 1443 C C . ALA A 1 189 ? 14.092 -0.328 -29.330 1.00 91.44 189 ALA A C 1
ATOM 1445 O O . ALA A 1 189 ? 14.449 -0.852 -30.383 1.00 91.44 189 ALA A O 1
ATOM 1446 N N . PHE A 1 190 ? 13.512 0.875 -29.293 1.00 90.62 190 PHE A N 1
ATOM 1447 C CA . PHE A 1 190 ? 13.279 1.670 -30.495 1.00 90.62 190 PHE A CA 1
ATOM 1448 C C . PHE A 1 190 ? 14.582 2.047 -31.195 1.00 90.62 190 PHE A C 1
ATOM 1450 O O . PHE A 1 190 ? 14.680 1.849 -32.399 1.00 90.62 190 PHE A O 1
ATOM 1457 N N . ALA A 1 191 ? 15.595 2.509 -30.457 1.00 89.69 191 ALA A N 1
ATOM 1458 C CA . ALA A 1 191 ? 16.896 2.860 -31.027 1.00 89.69 191 ALA A CA 1
ATOM 1459 C C . ALA A 1 191 ? 17.619 1.665 -31.680 1.00 89.69 191 ALA A C 1
ATOM 1461 O O . ALA A 1 191 ? 18.402 1.851 -32.608 1.00 89.69 191 ALA A O 1
ATOM 1462 N N . LEU A 1 192 ? 17.378 0.442 -31.196 1.00 87.88 192 LEU A N 1
ATOM 1463 C CA . LEU A 1 192 ? 17.987 -0.777 -31.739 1.00 87.88 192 LEU A CA 1
ATOM 1464 C C . LEU A 1 192 ? 17.209 -1.377 -32.919 1.00 87.88 192 LEU A C 1
ATOM 1466 O O . LEU A 1 192 ? 17.824 -1.974 -33.802 1.00 87.88 192 LEU A O 1
ATOM 1470 N N . LEU A 1 193 ? 15.877 -1.262 -32.922 1.00 84.06 193 LEU A N 1
ATOM 1471 C CA . LEU A 1 193 ? 14.999 -1.934 -33.891 1.00 84.06 193 LEU A CA 1
ATOM 1472 C C . LEU A 1 193 ? 14.505 -1.024 -35.018 1.00 84.06 193 LEU A C 1
ATOM 1474 O O . LEU A 1 193 ? 14.201 -1.521 -36.100 1.00 84.06 193 LEU A O 1
ATOM 1478 N N . ILE A 1 194 ? 14.420 0.284 -34.783 1.00 69.06 194 ILE A N 1
ATOM 1479 C CA . ILE A 1 194 ? 14.061 1.275 -35.797 1.00 69.06 194 ILE A CA 1
ATOM 1480 C C . ILE A 1 194 ? 15.364 1.925 -36.264 1.00 69.06 194 ILE A C 1
ATOM 1482 O O . ILE A 1 194 ? 15.900 2.809 -35.599 1.00 69.06 194 ILE A O 1
ATOM 1486 N N . LYS A 1 195 ? 15.888 1.429 -37.388 1.00 56.75 195 LYS A N 1
ATOM 1487 C CA . LYS A 1 195 ? 16.922 2.107 -38.178 1.00 56.75 195 LYS A CA 1
ATOM 1488 C C . LYS A 1 195 ? 16.280 3.000 -39.226 1.00 56.75 195 LYS A C 1
ATOM 1490 O O . LYS A 1 195 ? 15.293 2.538 -39.841 1.00 56.75 195 LYS A O 1
#

Nearest PDB structures (foldseek):
  4ja3-assembly1_A  TM=1.869E-01  e=8.843E+00  Escherichia coli K-12

Organism: NCBI:txid2502780

Foldseek 3Di:
DDQPCLPDDLVRLLVVVVVCCVPPVDDDDSSQVNCVVVPHPVVSVVVSVLVVVVVVLLVVLLVQLLVQCVVPQDLCRSLVPDDDPSDDNVRSVVSSSVSSVVSNLLVVLQDDDPQLLVLLVVLLVVLLQVLLVQLLVCCVPVVDDDPVCLVVSLVSSLVSSCVRNVHHCSRVSSVVSSVSSSVNNNVVNCVVPPD

Sequence (195 aa):
MSNSYSSLSTNELEEVYAVTMANYGSIAGELLEEINRRGGEAAFKAQVEKEKELKAEKARIATEVALLMKGQSDPQFPKTMITSTLLSEKELSDFIDLLAKRHVVQQNNAKVHTKTISDSVIGVVIGAILGAIITGLQIFFIGKFYYVSLVVVYLASWLTLRMITKKDAGNVVVLLSAIVSTIVGPLLAFALLIK